Protein AF-A0A0J8G437-F1 (afdb_monomer)

Nearest PDB structures (foldseek):
  3gp6-assembly1_A  TM=4.599E-01  e=2.240E+00  Escherichia coli K-12
  3kh8-assembly1_A  TM=3.013E-01  e=4.699E+00  Phytophthora capsici

Structure (mmCIF, N/CA/C/O backbone):
data_AF-A0A0J8G437-F1
#
_entry.id   AF-A0A0J8G437-F1
#
loop_
_atom_site.group_PDB
_atom_site.id
_atom_site.type_symbol
_atom_site.label_atom_id
_atom_site.label_alt_id
_atom_site.label_comp_id
_atom_site.label_asym_id
_atom_site.label_entity_id
_atom_site.label_seq_id
_atom_site.pdbx_PDB_ins_code
_atom_site.Cartn_x
_atom_site.Cartn_y
_atom_site.Cartn_z
_atom_site.occupancy
_atom_site.B_iso_or_equiv
_atom_site.auth_seq_id
_atom_site.auth_comp_id
_atom_site.auth_asym_id
_atom_site.auth_atom_id
_atom_site.pdbx_PDB_model_num
ATOM 1 N N . MET A 1 1 ? -8.575 -27.244 -0.107 1.00 35.66 1 MET A N 1
ATOM 2 C CA . MET A 1 1 ? -7.266 -27.303 0.578 1.00 35.66 1 MET A CA 1
ATOM 3 C C . MET A 1 1 ? -7.304 -26.256 1.675 1.00 35.66 1 MET A C 1
ATOM 5 O O . MET A 1 1 ? -7.344 -25.072 1.373 1.00 35.66 1 MET A O 1
ATOM 9 N N . SER A 1 2 ? -7.491 -26.716 2.910 1.00 32.97 2 SER A N 1
ATOM 10 C CA . SER A 1 2 ? -7.756 -25.907 4.104 1.00 32.97 2 SER A CA 1
ATOM 11 C C . SER A 1 2 ? -6.432 -25.557 4.773 1.00 32.97 2 SER A C 1
ATOM 13 O O . SER A 1 2 ? -5.662 -26.470 5.061 1.00 32.97 2 SER A O 1
ATOM 15 N N . TRP A 1 3 ? -6.162 -24.276 5.014 1.00 31.34 3 TRP A N 1
ATOM 16 C CA . TRP A 1 3 ? -4.999 -23.848 5.791 1.00 31.34 3 TRP A CA 1
ATOM 17 C C . TRP A 1 3 ? -5.433 -23.582 7.227 1.00 31.34 3 TRP A C 1
ATOM 19 O O . TRP A 1 3 ? -6.273 -22.723 7.485 1.00 31.34 3 TRP A O 1
ATOM 29 N N . ASN A 1 4 ? -4.888 -24.390 8.132 1.00 33.84 4 ASN A N 1
ATOM 30 C CA . ASN A 1 4 ? -5.134 -24.337 9.561 1.00 33.84 4 ASN A CA 1
ATOM 31 C C . ASN A 1 4 ? -4.262 -23.237 10.181 1.00 33.84 4 ASN A C 1
ATOM 33 O O . ASN A 1 4 ? -3.067 -23.151 9.903 1.00 33.84 4 ASN A O 1
ATOM 37 N N . GLN A 1 5 ? -4.878 -22.397 11.002 1.00 44.28 5 GLN A N 1
ATOM 38 C CA . GLN A 1 5 ? -4.245 -21.304 11.727 1.00 44.28 5 GLN A CA 1
ATOM 39 C C . GLN A 1 5 ? -3.918 -21.834 13.121 1.00 44.28 5 GLN A C 1
ATOM 41 O O . GLN A 1 5 ? -4.853 -22.098 13.866 1.00 44.28 5 GLN A O 1
ATOM 46 N N . ASN A 1 6 ? -2.640 -22.086 13.421 1.00 34.34 6 ASN A N 1
ATOM 47 C CA . ASN A 1 6 ? -2.045 -22.165 14.765 1.00 34.34 6 ASN A CA 1
ATOM 48 C C . ASN A 1 6 ? -0.640 -22.754 14.646 1.00 34.34 6 ASN A C 1
ATOM 50 O O . ASN A 1 6 ? -0.531 -23.924 14.314 1.00 34.34 6 ASN A O 1
ATOM 54 N N . ASP A 1 7 ? 0.385 -21.937 14.895 1.00 39.59 7 ASP A N 1
ATOM 55 C CA . ASP A 1 7 ? 1.652 -22.322 15.539 1.00 39.59 7 ASP A CA 1
ATOM 56 C C . ASP A 1 7 ? 2.627 -21.141 15.469 1.00 39.59 7 ASP A C 1
ATOM 58 O O . ASP A 1 7 ? 3.282 -20.977 14.452 1.00 39.59 7 ASP A O 1
ATOM 62 N N . VAL A 1 8 ? 2.718 -20.323 16.529 1.00 40.38 8 VAL A N 1
ATOM 63 C CA . VAL A 1 8 ? 3.994 -19.850 17.114 1.00 40.38 8 VAL A CA 1
ATOM 64 C C . VAL A 1 8 ? 3.702 -19.371 18.543 1.00 40.38 8 VAL A C 1
ATOM 66 O O . VAL A 1 8 ? 3.084 -18.329 18.758 1.00 40.38 8 VAL A O 1
ATOM 69 N N . LYS A 1 9 ? 4.164 -20.133 19.538 1.00 38.28 9 LYS A N 1
ATOM 70 C CA . LYS A 1 9 ? 4.284 -19.687 20.931 1.00 38.28 9 LYS A CA 1
ATOM 71 C C . LYS A 1 9 ? 5.671 -19.071 21.148 1.00 38.28 9 LYS A C 1
ATOM 73 O O . LYS A 1 9 ? 6.662 -19.738 20.894 1.00 38.28 9 LYS A O 1
ATOM 78 N N . GLY A 1 10 ? 5.681 -17.851 21.690 1.00 31.45 10 GLY A N 1
ATOM 79 C CA . GLY A 1 10 ? 6.610 -17.348 22.712 1.00 31.45 10 GLY A CA 1
ATOM 80 C C . GLY A 1 10 ? 8.098 -17.224 22.376 1.00 31.45 10 GLY A C 1
ATOM 81 O O . GLY A 1 10 ? 8.816 -18.215 22.418 1.00 31.45 10 GLY A O 1
ATOM 82 N N . ILE A 1 11 ? 8.585 -15.985 22.245 1.00 41.53 11 ILE A N 1
ATOM 83 C CA . ILE A 1 11 ? 9.981 -15.621 22.541 1.00 41.53 11 ILE A CA 1
ATOM 84 C C . ILE A 1 11 ? 9.985 -14.322 23.364 1.00 41.53 11 ILE A C 1
ATOM 86 O O . ILE A 1 11 ? 9.124 -13.463 23.187 1.00 41.53 11 ILE A O 1
ATOM 90 N N . ARG A 1 12 ? 10.885 -14.298 24.350 1.00 35.19 12 ARG A N 1
ATOM 91 C CA . ARG A 1 12 ? 10.956 -13.430 25.529 1.00 35.19 12 ARG A CA 1
ATOM 92 C C . ARG A 1 12 ? 11.510 -12.030 25.247 1.00 35.19 12 ARG A C 1
ATOM 94 O O . ARG A 1 12 ? 12.181 -11.795 24.253 1.00 35.19 12 ARG A O 1
ATOM 101 N N . ASP A 1 13 ? 11.195 -11.173 26.210 1.00 37.34 13 ASP A N 1
ATOM 102 C CA . ASP A 1 13 ? 11.619 -9.798 26.461 1.00 37.34 13 ASP A CA 1
ATOM 103 C C . ASP A 1 13 ? 13.130 -9.721 26.758 1.00 37.34 13 ASP A C 1
ATOM 105 O O . ASP A 1 13 ? 13.580 -10.309 27.742 1.00 37.34 13 ASP A O 1
ATOM 109 N N . GLU A 1 14 ? 13.894 -9.001 25.934 1.00 36.34 14 GLU A N 1
ATOM 110 C CA . GLU A 1 14 ? 15.259 -8.553 26.238 1.00 36.34 14 GLU A CA 1
ATOM 111 C C . GLU A 1 14 ? 15.423 -7.116 25.719 1.00 36.34 14 GLU A C 1
ATOM 113 O O . GLU A 1 14 ? 15.300 -6.835 24.526 1.00 36.34 14 GLU A O 1
ATOM 118 N N . ARG A 1 15 ? 15.637 -6.194 26.662 1.00 41.56 15 ARG A N 1
ATOM 119 C CA . ARG A 1 15 ? 16.156 -4.848 26.413 1.00 41.56 15 ARG A CA 1
ATOM 120 C C . ARG A 1 15 ? 17.650 -4.977 26.158 1.00 41.56 15 ARG A C 1
ATOM 122 O O . ARG A 1 15 ? 18.284 -5.723 26.891 1.00 41.56 15 ARG A O 1
ATOM 129 N N . ASP A 1 16 ? 18.164 -4.222 25.193 1.00 32.91 16 ASP A N 1
ATOM 130 C CA . ASP A 1 16 ? 19.358 -3.381 25.340 1.00 32.91 16 ASP A CA 1
ATOM 131 C C . ASP A 1 16 ? 19.532 -2.519 24.068 1.00 32.91 16 ASP A C 1
ATOM 133 O O . ASP A 1 16 ? 19.457 -3.008 22.940 1.00 32.91 16 ASP A O 1
ATOM 137 N N . ASP A 1 17 ? 19.677 -1.211 24.292 1.00 40.41 17 ASP A N 1
ATOM 138 C CA . ASP A 1 17 ? 19.982 -0.138 23.331 1.00 40.41 17 ASP A CA 1
ATOM 139 C C . ASP A 1 17 ? 21.385 -0.357 22.694 1.00 40.41 17 ASP A C 1
ATOM 141 O O . ASP A 1 17 ? 22.216 -1.035 23.288 1.00 40.41 17 ASP A O 1
ATOM 145 N N . ASP A 1 18 ? 21.757 0.199 21.527 1.00 39.81 18 ASP A N 1
ATOM 146 C CA . ASP A 1 18 ? 21.981 1.641 21.406 1.00 39.81 18 ASP A CA 1
ATOM 147 C C . ASP A 1 18 ? 22.113 2.251 19.977 1.00 39.81 18 ASP A C 1
ATOM 149 O O . ASP A 1 18 ? 22.450 1.618 18.983 1.00 39.81 18 ASP A O 1
ATOM 153 N N . TYR A 1 19 ? 21.777 3.549 19.914 1.00 30.48 19 TYR A N 1
ATOM 154 C CA . TYR A 1 19 ? 22.063 4.583 18.900 1.00 30.48 19 TYR A CA 1
ATOM 155 C C . TYR A 1 19 ? 22.072 4.229 17.398 1.00 30.48 19 TYR A C 1
ATOM 157 O O . TYR A 1 19 ? 23.088 3.817 16.842 1.00 30.48 19 TYR A O 1
ATOM 165 N N . VAL A 1 20 ? 21.054 4.708 16.666 1.00 38.19 20 VAL A N 1
ATOM 166 C CA . VAL A 1 20 ? 21.235 5.097 15.254 1.00 38.19 20 VAL A CA 1
ATOM 167 C C . VAL A 1 20 ? 20.823 6.552 15.057 1.00 38.19 20 VAL A C 1
ATOM 169 O O . VAL A 1 20 ? 19.678 6.951 15.261 1.00 38.19 20 VAL A O 1
ATOM 172 N N . ARG A 1 21 ? 21.836 7.353 14.717 1.00 36.19 21 ARG A N 1
ATOM 173 C CA . ARG A 1 21 ? 21.778 8.792 14.458 1.00 36.19 21 ARG A CA 1
ATOM 174 C C . ARG A 1 21 ? 20.698 9.107 13.426 1.00 36.19 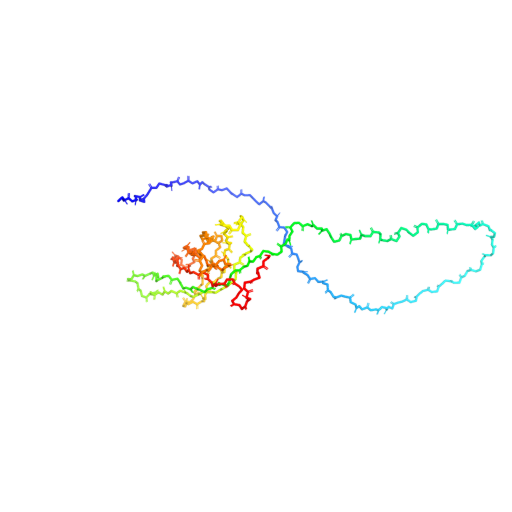21 ARG A C 1
ATOM 176 O O . ARG A 1 21 ? 20.709 8.552 12.336 1.00 36.19 21 ARG A O 1
ATOM 183 N N . GLY A 1 22 ? 19.827 10.054 13.767 1.00 33.69 22 GLY A N 1
ATOM 184 C CA . GLY A 1 22 ? 18.957 10.702 12.796 1.00 33.69 22 GLY A CA 1
ATOM 185 C C . GLY A 1 22 ? 19.795 11.432 11.750 1.00 33.69 22 GLY A C 1
ATOM 186 O O . GLY A 1 22 ? 20.636 12.268 12.100 1.00 33.69 22 GLY A O 1
ATOM 187 N N . ASP A 1 23 ? 19.566 11.105 10.482 1.00 39.94 23 ASP A N 1
ATOM 188 C CA . ASP A 1 23 ? 20.097 11.861 9.358 1.00 39.94 23 ASP A CA 1
ATOM 189 C C . ASP A 1 23 ? 19.480 13.258 9.392 1.00 39.94 23 ASP A C 1
ATOM 191 O O . ASP A 1 23 ? 18.283 13.453 9.182 1.00 39.94 23 ASP A O 1
ATOM 195 N N . ARG A 1 24 ? 20.317 14.229 9.766 1.00 40.69 24 ARG A N 1
ATOM 196 C CA . ARG A 1 24 ? 19.953 15.640 9.818 1.00 40.69 24 ARG A CA 1
ATOM 197 C C . ARG A 1 24 ? 19.672 16.145 8.416 1.00 40.69 24 ARG A C 1
ATOM 199 O O . ARG A 1 24 ? 20.504 16.031 7.521 1.00 40.69 24 ARG A O 1
ATOM 206 N N . ASP A 1 25 ? 18.521 16.782 8.329 1.00 38.47 25 ASP A N 1
ATOM 207 C CA . ASP A 1 25 ? 18.016 17.592 7.240 1.00 38.47 25 ASP A CA 1
ATOM 208 C C . ASP A 1 25 ? 19.088 18.366 6.463 1.00 38.47 25 ASP A C 1
ATOM 210 O O . ASP A 1 25 ? 19.913 19.103 7.020 1.00 38.47 25 ASP A O 1
ATOM 214 N N . ASN A 1 26 ? 18.969 18.232 5.141 1.00 44.84 26 ASN A N 1
ATOM 215 C CA . ASN A 1 26 ? 19.490 19.122 4.114 1.00 44.84 26 ASN A CA 1
ATOM 216 C C . ASN A 1 26 ? 19.422 20.586 4.553 1.00 44.84 26 ASN A C 1
ATOM 218 O O . ASN A 1 26 ? 18.349 21.186 4.634 1.00 44.84 26 ASN A O 1
ATOM 222 N N . ARG A 1 27 ? 20.594 21.186 4.752 1.00 39.44 27 ARG A N 1
ATOM 223 C CA . ARG A 1 27 ? 20.743 22.635 4.848 1.00 39.44 27 ARG A CA 1
ATOM 224 C C . ARG A 1 27 ? 21.849 23.094 3.902 1.00 39.44 27 ARG A C 1
ATOM 226 O O . ARG A 1 27 ? 22.939 23.463 4.324 1.00 39.44 27 ARG A O 1
ATOM 233 N N . CYS A 1 28 ? 21.574 23.031 2.606 1.00 38.91 28 CYS A N 1
ATOM 234 C CA . CYS A 1 28 ? 22.329 23.762 1.597 1.00 38.91 28 CYS A CA 1
ATOM 235 C C . CYS A 1 28 ? 21.531 25.016 1.253 1.00 38.91 28 CYS A C 1
ATOM 237 O O . CYS A 1 28 ? 20.622 24.933 0.450 1.00 38.91 28 CYS A O 1
ATOM 239 N N . ASP A 1 29 ? 21.833 26.111 1.955 1.00 45.78 29 ASP A N 1
ATOM 240 C CA . ASP A 1 29 ? 21.694 27.500 1.493 1.00 45.78 29 ASP A CA 1
ATOM 241 C C . ASP A 1 29 ? 22.290 28.405 2.583 1.00 45.78 29 ASP A C 1
ATOM 243 O O . ASP A 1 29 ? 21.641 28.762 3.569 1.00 45.78 29 ASP A O 1
ATOM 247 N N . ARG A 1 30 ? 23.580 28.732 2.456 1.00 39.44 30 ARG A N 1
ATOM 248 C CA . ARG A 1 30 ? 24.203 29.794 3.255 1.00 39.44 30 ARG A CA 1
ATOM 249 C C . ARG A 1 30 ? 25.147 30.609 2.389 1.00 39.44 30 ARG A C 1
ATOM 251 O O . ARG A 1 30 ? 26.360 30.515 2.530 1.00 39.44 30 ARG A O 1
ATOM 258 N N . ASP A 1 31 ? 24.562 31.458 1.558 1.00 45.31 31 ASP A N 1
ATOM 259 C CA . ASP A 1 31 ? 25.251 32.631 1.039 1.00 45.31 31 ASP A CA 1
ATOM 260 C C . ASP A 1 31 ? 24.914 33.829 1.930 1.00 45.31 31 ASP A C 1
ATOM 262 O O . ASP A 1 31 ? 23.873 34.465 1.786 1.00 45.31 31 ASP A O 1
ATOM 266 N N . VAL A 1 32 ? 25.811 34.148 2.865 1.00 40.94 32 VAL A N 1
ATOM 267 C CA . VAL A 1 32 ? 25.920 35.507 3.411 1.00 40.94 32 VAL A CA 1
ATOM 268 C C . VAL A 1 32 ? 27.386 35.898 3.335 1.00 40.94 32 VAL A C 1
ATOM 270 O O . VAL A 1 32 ? 28.239 35.350 4.033 1.00 40.94 32 VAL A O 1
ATOM 273 N N . ARG A 1 33 ? 27.659 36.808 2.402 1.00 47.12 33 ARG A N 1
ATOM 274 C CA . ARG A 1 33 ? 28.962 37.409 2.142 1.00 47.12 33 ARG A CA 1
ATOM 275 C C . ARG A 1 33 ? 29.348 38.359 3.273 1.00 47.12 33 ARG A C 1
ATOM 277 O O . ARG A 1 33 ? 28.504 39.140 3.690 1.00 47.12 33 ARG A O 1
ATOM 284 N N . GLY A 1 34 ? 30.636 38.304 3.623 1.00 40.00 34 GLY A N 1
ATOM 285 C CA . GLY A 1 34 ? 31.498 39.444 3.949 1.00 40.00 34 GLY A CA 1
ATOM 286 C C . GLY A 1 34 ? 31.204 40.186 5.246 1.00 40.00 34 GLY A C 1
ATOM 287 O O . GLY A 1 34 ? 30.148 40.776 5.377 1.00 40.00 34 GLY A O 1
ATOM 288 N N . ASP A 1 35 ? 32.168 40.156 6.169 1.00 40.78 35 ASP A N 1
ATOM 289 C CA . ASP A 1 35 ? 32.715 41.354 6.826 1.00 40.78 35 ASP A CA 1
ATOM 290 C C . ASP A 1 35 ? 33.788 40.929 7.842 1.00 40.78 35 ASP A C 1
ATOM 292 O O . ASP A 1 35 ? 33.459 40.337 8.874 1.00 40.78 35 ASP A O 1
ATOM 296 N N . ARG A 1 36 ? 35.064 41.235 7.556 1.00 41.53 36 ARG A N 1
ATOM 297 C CA . ARG A 1 36 ? 35.979 41.939 8.479 1.00 41.53 36 ARG A CA 1
ATOM 298 C C . ARG A 1 36 ? 37.405 42.048 7.948 1.00 41.53 36 ARG A C 1
ATOM 300 O O . ARG A 1 36 ? 38.057 41.054 7.637 1.00 41.53 36 ARG A O 1
ATOM 307 N N . ASP A 1 37 ? 37.833 43.301 7.918 1.00 44.12 37 ASP A N 1
ATOM 308 C CA . ASP A 1 37 ? 39.196 43.794 7.799 1.00 44.12 37 ASP A CA 1
ATOM 309 C C . ASP A 1 37 ? 40.039 43.394 9.013 1.00 44.12 37 ASP A C 1
ATOM 311 O O . ASP A 1 37 ? 39.545 43.486 10.131 1.00 44.12 37 ASP A O 1
ATOM 315 N N . ASP A 1 38 ? 41.322 43.092 8.798 1.00 46.31 38 ASP A N 1
ATOM 316 C CA . ASP A 1 38 ? 42.375 43.357 9.781 1.00 46.31 38 ASP A CA 1
ATOM 317 C C . ASP A 1 38 ? 43.681 43.709 9.051 1.00 46.31 38 ASP A C 1
ATOM 319 O O . ASP A 1 38 ? 44.221 42.944 8.249 1.00 46.31 38 ASP A O 1
ATOM 323 N N . ARG A 1 39 ? 44.156 44.930 9.314 1.00 42.25 39 ARG A N 1
ATOM 324 C CA . ARG A 1 39 ? 45.421 45.496 8.837 1.00 42.25 39 ARG A CA 1
ATOM 325 C C . ARG A 1 39 ? 46.576 44.939 9.669 1.00 42.25 39 ARG A C 1
ATOM 327 O O . ARG A 1 39 ? 46.472 44.917 10.891 1.00 42.25 39 ARG A O 1
ATOM 334 N N . TYR A 1 40 ? 47.707 44.651 9.029 1.00 39.34 40 TYR A N 1
ATOM 335 C CA . TYR A 1 40 ? 49.016 44.666 9.684 1.00 39.34 40 TYR A CA 1
ATOM 336 C C . TYR A 1 40 ? 50.024 45.416 8.807 1.00 39.34 40 TYR A C 1
ATOM 338 O O . TYR A 1 40 ? 50.280 45.024 7.670 1.00 39.34 40 TYR A O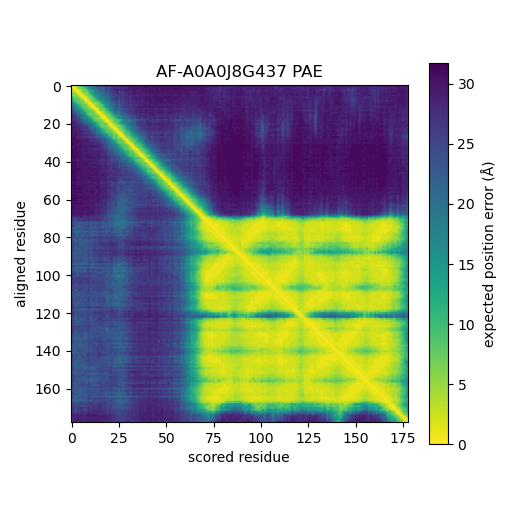 1
ATOM 346 N N . ASP A 1 41 ? 50.566 46.500 9.365 1.00 43.97 41 ASP A N 1
ATOM 347 C CA . ASP A 1 41 ? 51.751 47.215 8.890 1.00 43.97 41 ASP A CA 1
ATOM 348 C C . ASP A 1 41 ? 53.014 46.417 9.252 1.00 43.97 41 ASP A C 1
ATOM 350 O O . ASP A 1 41 ? 53.131 45.909 10.371 1.00 43.97 41 ASP A O 1
ATOM 354 N N . GLY A 1 42 ? 53.985 46.345 8.338 1.00 38.94 42 GLY A N 1
ATOM 355 C CA . GLY A 1 42 ? 55.298 45.767 8.625 1.00 38.94 42 GLY A CA 1
ATOM 356 C C . GLY A 1 42 ? 56.232 45.719 7.416 1.00 38.94 42 GLY A C 1
ATOM 357 O O . GLY A 1 42 ? 56.261 44.728 6.693 1.00 38.94 42 GLY A O 1
ATOM 358 N N . ASP A 1 43 ? 57.030 46.771 7.227 1.00 41.16 43 ASP A N 1
ATOM 359 C CA . ASP A 1 43 ? 58.156 46.797 6.290 1.00 41.16 43 ASP A CA 1
ATOM 360 C C . ASP A 1 43 ? 59.361 46.021 6.849 1.00 41.16 43 ASP A C 1
ATOM 362 O O . ASP A 1 43 ? 59.989 46.464 7.810 1.00 41.16 43 ASP A O 1
ATOM 366 N N . VAL A 1 44 ? 59.762 44.924 6.196 1.00 40.72 44 VAL A N 1
ATOM 367 C CA . VAL A 1 44 ? 61.147 44.417 6.232 1.00 40.72 44 VAL A CA 1
ATOM 368 C C . VAL A 1 44 ? 61.517 43.886 4.846 1.00 40.72 44 VAL A C 1
ATOM 370 O O . VAL A 1 44 ? 60.947 42.917 4.353 1.00 40.72 44 VAL A O 1
ATOM 373 N N . ARG A 1 45 ? 62.502 44.534 4.215 1.00 43.78 45 ARG A N 1
ATOM 374 C CA . ARG A 1 45 ? 63.187 44.040 3.015 1.00 43.78 45 ARG A CA 1
ATOM 375 C C . ARG A 1 45 ? 64.220 42.991 3.432 1.00 43.78 45 ARG A C 1
ATOM 377 O O . ARG A 1 45 ? 65.044 43.277 4.297 1.00 43.78 45 ARG A O 1
ATOM 384 N N . GLY A 1 46 ? 64.200 41.825 2.791 1.00 36.91 46 GLY A N 1
ATOM 385 C CA . GLY A 1 46 ? 65.179 40.760 3.017 1.00 36.91 46 GLY A CA 1
ATOM 386 C C . GLY A 1 46 ? 65.014 39.592 2.045 1.00 36.91 46 GLY A C 1
ATOM 387 O O . GLY A 1 46 ? 64.315 38.639 2.350 1.00 36.91 46 GLY A O 1
ATOM 388 N N . ASP A 1 47 ? 65.621 39.750 0.870 1.00 37.56 47 ASP A N 1
ATOM 389 C CA . ASP A 1 47 ? 66.264 38.765 -0.012 1.00 37.56 47 ASP A CA 1
ATOM 390 C C . ASP A 1 47 ? 65.790 37.294 -0.067 1.00 37.56 47 ASP A C 1
ATOM 392 O O . ASP A 1 47 ? 65.953 36.534 0.880 1.00 37.56 47 ASP A O 1
ATOM 396 N N . ARG A 1 48 ? 65.459 36.890 -1.308 1.00 42.59 48 ARG A N 1
ATOM 397 C CA . ARG A 1 48 ? 65.666 35.561 -1.927 1.00 42.59 48 ARG A CA 1
ATOM 398 C C . ARG A 1 48 ? 64.862 34.382 -1.366 1.00 42.59 48 ARG A C 1
ATOM 400 O O . ARG A 1 48 ? 65.214 33.782 -0.364 1.00 42.59 48 ARG A O 1
ATOM 407 N N . ASP A 1 49 ? 63.854 33.961 -2.123 1.00 38.84 49 ASP A N 1
ATOM 408 C CA . ASP A 1 49 ? 64.029 32.847 -3.065 1.00 38.84 49 ASP A CA 1
ATOM 409 C C . ASP A 1 49 ? 62.755 32.681 -3.905 1.00 38.84 49 ASP A C 1
ATOM 411 O O . ASP A 1 49 ? 61.686 32.294 -3.430 1.00 38.84 49 ASP A O 1
ATOM 415 N N . ASP A 1 50 ? 62.890 32.998 -5.191 1.00 49.34 50 ASP A N 1
ATOM 416 C CA . ASP A 1 50 ? 61.905 32.710 -6.221 1.00 49.34 50 ASP A CA 1
ATOM 417 C C . ASP A 1 50 ? 61.795 31.191 -6.401 1.00 49.34 50 ASP A C 1
ATOM 419 O O . ASP A 1 50 ? 62.685 30.569 -6.992 1.00 49.34 50 ASP A O 1
ATOM 423 N N . ARG A 1 51 ? 60.711 30.602 -5.875 1.00 40.69 51 ARG A N 1
ATOM 424 C CA . ARG A 1 51 ? 59.974 29.454 -6.447 1.00 40.69 51 ARG A CA 1
ATOM 425 C C . ARG A 1 51 ? 58.828 29.010 -5.529 1.00 40.69 51 ARG A C 1
ATOM 427 O O . ARG A 1 51 ? 58.929 28.024 -4.807 1.00 40.69 51 ARG A O 1
ATOM 434 N N . TYR A 1 52 ? 57.687 29.689 -5.627 1.00 36.59 52 TYR A N 1
ATOM 435 C CA 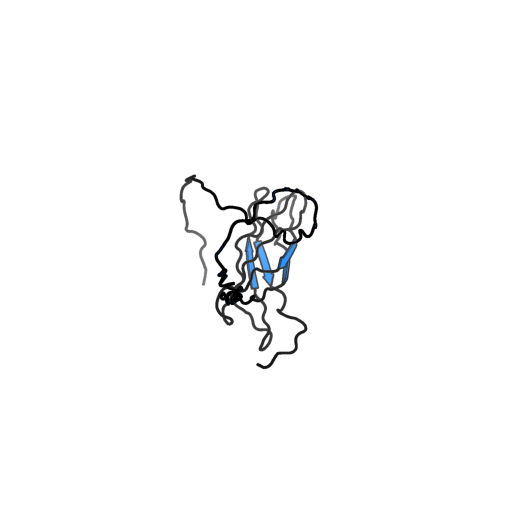. TYR A 1 52 ? 56.406 29.011 -5.422 1.00 36.59 52 TYR A CA 1
ATOM 436 C C . TYR A 1 52 ? 56.006 28.362 -6.753 1.00 36.59 52 TYR A C 1
ATOM 438 O O . TYR A 1 52 ? 55.179 28.898 -7.485 1.00 36.59 52 TYR A O 1
ATOM 446 N N . ASP A 1 53 ? 56.570 27.190 -7.058 1.00 43.78 53 ASP A N 1
ATOM 447 C CA . ASP A 1 53 ? 55.844 26.201 -7.866 1.00 43.78 53 ASP A CA 1
ATOM 448 C C . ASP A 1 53 ? 54.780 25.599 -6.943 1.00 43.78 53 ASP A C 1
ATOM 450 O O . ASP A 1 53 ? 54.897 24.500 -6.399 1.00 43.78 53 ASP A O 1
ATOM 454 N N . GLY A 1 54 ? 53.756 26.406 -6.668 1.00 38.06 54 GLY A N 1
ATOM 455 C CA . GLY A 1 54 ? 52.523 25.906 -6.105 1.00 38.06 54 GLY A CA 1
ATOM 456 C C . GLY A 1 54 ? 51.889 25.041 -7.174 1.00 38.06 54 GLY A C 1
ATOM 457 O O . GLY A 1 54 ? 51.209 25.563 -8.056 1.00 38.06 54 GLY A O 1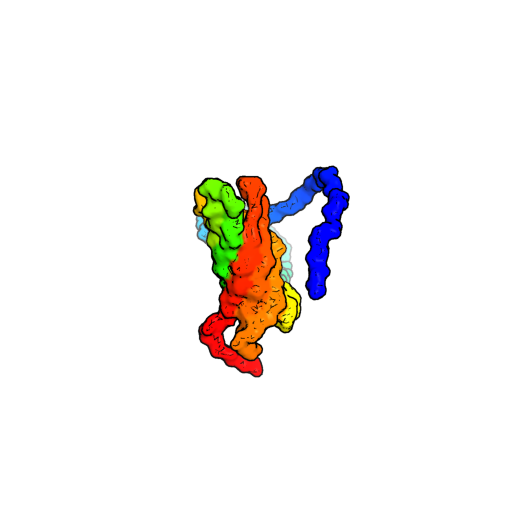
ATOM 458 N N . ASP A 1 55 ? 52.111 23.730 -7.095 1.00 41.00 55 ASP A N 1
ATOM 459 C CA . ASP A 1 55 ? 51.238 22.740 -7.705 1.00 41.00 55 ASP A CA 1
ATOM 460 C C . ASP A 1 55 ? 49.829 23.003 -7.166 1.00 41.00 55 ASP A C 1
ATOM 462 O O . ASP A 1 55 ? 49.387 22.422 -6.169 1.00 41.00 55 ASP A O 1
ATOM 466 N N . VAL A 1 56 ? 49.104 23.905 -7.828 1.00 46.53 56 VAL A N 1
ATOM 467 C CA . VAL A 1 56 ? 47.658 23.966 -7.768 1.00 46.53 56 VAL A CA 1
ATOM 468 C C . VAL A 1 56 ? 47.235 22.621 -8.328 1.00 46.53 56 VAL A C 1
ATOM 470 O O . VAL A 1 56 ? 47.070 22.434 -9.534 1.00 46.53 56 VAL A O 1
ATOM 473 N N . ARG A 1 57 ? 47.093 21.642 -7.431 1.00 48.69 57 ARG A N 1
ATOM 474 C CA . ARG A 1 57 ? 46.276 20.455 -7.639 1.00 48.69 57 ARG A CA 1
ATOM 475 C C . ARG A 1 57 ? 44.848 20.970 -7.744 1.00 48.69 57 ARG A C 1
ATOM 477 O O . ARG A 1 57 ? 44.057 20.830 -6.821 1.00 48.69 57 ARG A O 1
ATOM 484 N N . GLY A 1 58 ? 44.577 21.656 -8.855 1.00 41.31 58 GLY A N 1
ATOM 485 C CA . GLY A 1 58 ? 43.257 22.066 -9.264 1.00 41.31 58 GLY A CA 1
ATOM 486 C C . GLY A 1 58 ? 42.432 20.806 -9.224 1.00 41.31 58 GLY A C 1
ATOM 487 O O . GLY A 1 58 ? 42.845 19.811 -9.826 1.00 41.31 58 GLY A O 1
ATOM 488 N N . ASP A 1 59 ? 41.380 20.874 -8.410 1.00 53.53 59 ASP A N 1
ATOM 489 C CA . ASP A 1 59 ? 40.360 19.868 -8.170 1.00 53.53 59 ASP A CA 1
ATOM 490 C C . ASP A 1 59 ? 40.103 19.069 -9.444 1.00 53.53 59 ASP A C 1
ATOM 492 O O . ASP A 1 59 ? 39.263 19.407 -10.280 1.00 53.53 59 ASP A O 1
ATOM 496 N N . ARG A 1 60 ? 40.900 18.013 -9.613 1.00 48.84 60 ARG A N 1
ATOM 497 C CA . ARG A 1 60 ? 40.764 17.085 -10.714 1.00 48.84 60 ARG A CA 1
ATOM 498 C C . ARG A 1 60 ? 39.636 16.185 -10.294 1.00 48.84 60 ARG A C 1
ATOM 500 O O . ARG A 1 60 ? 39.815 15.252 -9.519 1.00 48.84 60 ARG A O 1
ATOM 507 N N . ASP A 1 61 ? 38.480 16.545 -10.821 1.00 50.19 61 ASP A N 1
ATOM 508 C CA . ASP A 1 61 ? 37.347 15.672 -10.962 1.00 50.19 61 ASP A CA 1
ATOM 509 C C . ASP A 1 61 ? 36.861 15.172 -9.601 1.00 50.19 61 ASP A C 1
ATOM 511 O O . ASP A 1 61 ? 37.093 14.024 -9.210 1.00 50.19 61 ASP A O 1
ATOM 515 N N . LYS A 1 62 ? 36.029 15.991 -8.941 1.00 49.41 62 LYS A N 1
ATOM 516 C CA . LYS A 1 62 ? 34.846 15.426 -8.284 1.00 49.41 62 LYS A CA 1
ATOM 517 C C . LYS A 1 62 ? 34.053 14.711 -9.373 1.00 49.41 62 LYS A C 1
ATOM 519 O O . LYS A 1 62 ? 33.096 15.241 -9.931 1.00 49.41 62 LYS A O 1
ATOM 524 N N . ARG A 1 63 ? 34.512 13.505 -9.715 1.00 46.84 63 ARG A N 1
ATOM 525 C CA . ARG A 1 63 ? 33.702 12.453 -10.295 1.00 46.84 63 ARG A CA 1
ATOM 526 C C . ARG A 1 63 ? 32.519 12.429 -9.353 1.00 46.84 63 ARG A C 1
ATOM 528 O O . ARG A 1 63 ? 32.677 12.089 -8.187 1.00 46.84 63 ARG A O 1
ATOM 535 N N . CYS A 1 64 ? 31.379 12.934 -9.810 1.00 45.84 64 CYS A N 1
ATOM 536 C CA . CYS A 1 64 ? 30.122 12.558 -9.209 1.00 45.84 64 CYS A CA 1
ATOM 537 C C . CYS A 1 64 ? 30.194 11.040 -9.172 1.00 45.84 64 CYS A C 1
ATOM 539 O O . CYS A 1 64 ? 30.245 10.409 -10.233 1.00 45.84 64 CYS A O 1
ATOM 541 N N . ASP A 1 65 ? 30.398 10.494 -7.972 1.00 45.94 65 ASP A N 1
ATOM 542 C CA . ASP A 1 65 ? 30.460 9.066 -7.764 1.00 45.94 65 ASP A CA 1
ATOM 543 C C . ASP A 1 65 ? 29.261 8.517 -8.525 1.00 45.94 65 ASP A C 1
ATOM 545 O O . ASP A 1 65 ? 28.108 8.834 -8.216 1.00 45.94 65 ASP A O 1
ATOM 549 N N . ARG A 1 66 ? 29.530 7.764 -9.599 1.00 51.12 66 ARG A N 1
ATOM 550 C CA . ARG A 1 66 ? 28.546 6.885 -10.231 1.00 51.12 66 ARG A CA 1
ATOM 551 C C . ARG A 1 66 ? 28.299 5.753 -9.236 1.00 51.12 66 ARG A C 1
ATOM 553 O O . ARG A 1 66 ? 28.569 4.594 -9.521 1.00 51.12 66 ARG A O 1
ATOM 560 N N . ASP A 1 67 ? 27.868 6.126 -8.040 1.00 49.56 67 ASP A N 1
ATOM 561 C CA . ASP A 1 67 ? 27.255 5.237 -7.094 1.00 49.56 67 ASP A CA 1
ATOM 562 C C . ASP A 1 67 ? 25.962 4.770 -7.754 1.00 49.56 67 ASP A C 1
ATOM 564 O O . ASP A 1 67 ? 25.270 5.516 -8.455 1.00 49.56 67 ASP A O 1
ATOM 568 N N . ASP A 1 68 ? 25.668 3.502 -7.558 1.00 54.78 68 ASP A N 1
ATOM 569 C CA . ASP A 1 68 ? 24.647 2.696 -8.213 1.00 54.78 68 ASP A CA 1
ATOM 570 C C . ASP A 1 68 ? 23.211 3.111 -7.804 1.00 54.78 68 ASP A C 1
ATOM 572 O O . ASP A 1 68 ? 22.257 2.336 -7.823 1.00 54.78 68 ASP A O 1
ATOM 576 N N . ARG A 1 69 ? 23.024 4.378 -7.421 1.00 60.81 69 ARG A N 1
ATOM 577 C CA . ARG A 1 69 ? 21.773 4.986 -6.965 1.00 60.81 69 ARG A CA 1
ATOM 578 C C . ARG A 1 69 ? 21.027 5.635 -8.119 1.00 60.81 69 ARG A C 1
ATOM 580 O O . ARG A 1 69 ? 20.619 6.794 -8.044 1.00 60.81 69 ARG A O 1
ATOM 587 N N . ARG A 1 70 ? 20.811 4.893 -9.210 1.00 72.31 70 ARG A N 1
ATOM 588 C CA . ARG A 1 70 ? 19.764 5.300 -10.158 1.00 72.31 70 ARG A CA 1
ATOM 589 C C . ARG A 1 70 ? 18.457 5.374 -9.372 1.00 72.31 70 ARG A C 1
ATOM 591 O O . ARG A 1 70 ? 18.063 4.378 -8.765 1.00 72.31 70 ARG A O 1
ATOM 598 N N . GLN A 1 71 ? 17.809 6.539 -9.365 1.00 84.06 71 GLN A N 1
ATOM 599 C CA . GLN A 1 71 ? 16.491 6.696 -8.756 1.00 84.06 71 GLN A CA 1
ATOM 600 C C . GLN A 1 71 ? 15.555 5.639 -9.348 1.00 84.06 71 GLN A C 1
ATOM 602 O O . GLN A 1 71 ? 15.336 5.603 -10.560 1.00 84.06 71 GLN A O 1
ATOM 607 N N . ARG A 1 72 ? 15.056 4.745 -8.494 1.00 90.12 72 ARG A N 1
ATOM 608 C CA . ARG A 1 72 ? 14.087 3.722 -8.886 1.00 90.12 72 ARG A CA 1
ATOM 609 C C . ARG A 1 72 ? 12.680 4.285 -8.766 1.00 90.12 72 ARG A C 1
ATOM 611 O O . ARG A 1 72 ? 12.440 5.179 -7.952 1.00 90.12 72 ARG A O 1
ATOM 618 N N . HIS A 1 73 ? 11.772 3.781 -9.591 1.00 93.00 73 HIS A N 1
ATOM 619 C CA . HIS A 1 73 ? 10.399 4.256 -9.602 1.00 93.00 73 HIS A CA 1
ATOM 620 C C . HIS A 1 73 ? 9.681 3.920 -8.293 1.00 93.00 73 HIS A C 1
ATOM 622 O O . HIS A 1 73 ? 10.114 3.082 -7.492 1.00 93.00 73 HIS A O 1
ATOM 628 N N . VAL A 1 74 ? 8.577 4.623 -8.094 1.00 95.25 74 VAL A N 1
ATOM 629 C CA . VAL A 1 74 ? 7.680 4.530 -6.946 1.00 95.25 74 VAL A CA 1
ATOM 630 C C . VAL A 1 74 ? 6.250 4.522 -7.467 1.00 95.25 74 VAL A C 1
ATOM 632 O O . VAL A 1 74 ? 6.001 4.938 -8.600 1.00 95.25 74 VAL A O 1
ATOM 635 N N . HIS A 1 75 ? 5.309 4.083 -6.639 1.00 96.19 75 HIS A N 1
ATOM 636 C CA . HIS A 1 75 ? 3.893 4.158 -6.962 1.00 96.19 75 HIS A CA 1
ATOM 637 C C . HIS A 1 75 ? 3.129 4.948 -5.910 1.00 96.19 75 HIS A C 1
ATOM 639 O O . HIS A 1 75 ? 3.335 4.775 -4.709 1.00 96.19 75 HIS A O 1
ATOM 645 N N . GLU A 1 76 ? 2.195 5.768 -6.371 1.00 97.12 76 GLU A N 1
ATOM 646 C CA . GLU A 1 76 ? 1.140 6.312 -5.524 1.00 97.12 76 GLU A CA 1
ATOM 647 C C . GLU A 1 76 ? 0.193 5.190 -5.080 1.00 97.12 76 GLU A C 1
ATOM 649 O O . GLU A 1 76 ? -0.028 4.210 -5.798 1.00 97.12 76 GLU A O 1
ATOM 654 N N . PHE A 1 77 ? -0.395 5.329 -3.899 1.00 97.56 77 PHE A N 1
ATOM 655 C CA . PHE A 1 77 ? -1.437 4.435 -3.418 1.00 97.56 77 PHE A CA 1
ATOM 656 C C . PHE A 1 77 ? -2.434 5.185 -2.538 1.00 97.56 77 PHE A C 1
ATOM 658 O O . PHE A 1 77 ? -2.084 6.099 -1.796 1.00 97.56 77 PHE A O 1
ATOM 665 N N . GLN A 1 78 ? -3.684 4.734 -2.576 1.00 97.94 78 GLN A N 1
ATOM 666 C CA . GLN A 1 78 ? -4.736 5.147 -1.657 1.00 97.94 78 GLN A CA 1
ATOM 667 C C . GLN A 1 78 ? -5.475 3.897 -1.192 1.00 97.94 78 GLN A C 1
ATOM 669 O O . GLN A 1 78 ? -5.693 2.968 -1.971 1.00 97.94 78 GLN A O 1
ATOM 674 N N . GLY A 1 79 ? -5.866 3.867 0.076 1.00 96.81 79 GLY A N 1
ATOM 675 C CA . GLY A 1 79 ? -6.545 2.724 0.657 1.00 96.81 79 GLY A CA 1
ATOM 676 C C . GLY A 1 79 ? -7.515 3.107 1.759 1.00 96.81 79 GLY A C 1
ATOM 677 O O . GLY A 1 79 ? -7.607 4.251 2.212 1.00 96.81 79 GLY A O 1
ATOM 678 N N . SER A 1 80 ? -8.270 2.108 2.186 1.00 96.94 80 SER A N 1
ATOM 679 C CA . SER A 1 80 ? -9.062 2.164 3.403 1.00 96.94 80 SER A CA 1
ATOM 680 C C . SER A 1 80 ? -8.931 0.837 4.121 1.00 96.94 80 SER A C 1
ATOM 682 O O . SER A 1 80 ? -8.758 -0.216 3.499 1.00 96.94 80 SER A O 1
ATOM 684 N N . THR A 1 81 ? -8.970 0.892 5.438 1.00 96.88 81 THR A N 1
ATOM 685 C CA . THR A 1 81 ? -8.978 -0.301 6.256 1.00 96.88 81 THR A CA 1
ATOM 686 C C . THR A 1 81 ? -10.361 -0.950 6.237 1.00 96.88 81 THR A C 1
ATOM 688 O O . THR A 1 81 ? -11.369 -0.331 5.877 1.00 96.88 81 THR A O 1
ATOM 691 N N . ARG A 1 82 ? -10.412 -2.240 6.567 1.00 96.12 82 ARG A N 1
ATOM 692 C CA . ARG A 1 82 ? -11.669 -2.938 6.841 1.00 96.12 82 ARG A CA 1
ATOM 693 C C . ARG A 1 82 ? -12.233 -2.475 8.181 1.00 96.12 82 ARG A C 1
ATOM 695 O O . ARG A 1 82 ? -11.491 -1.961 9.016 1.00 96.12 82 ARG A O 1
ATOM 702 N N . LEU A 1 83 ? -13.528 -2.701 8.378 1.00 94.00 83 LEU A N 1
ATOM 703 C CA . LEU A 1 83 ? -14.194 -2.407 9.644 1.00 94.00 83 LEU A CA 1
ATOM 704 C C . LEU A 1 83 ? -13.547 -3.183 10.800 1.00 94.00 83 LEU A C 1
ATOM 706 O O . LEU A 1 83 ? -13.230 -4.367 10.639 1.00 94.00 83 LEU A O 1
ATOM 710 N N . ALA A 1 84 ? -13.366 -2.516 11.936 1.00 89.38 84 ALA A N 1
ATOM 711 C CA . ALA A 1 84 ? -13.033 -3.139 13.215 1.00 89.38 84 ALA A CA 1
ATOM 712 C C . ALA A 1 84 ? -14.232 -3.088 14.172 1.00 89.38 84 ALA A C 1
ATOM 714 O O . ALA A 1 84 ? -15.273 -2.519 13.844 1.00 89.38 84 ALA A O 1
ATOM 715 N N . GLU A 1 85 ? -14.080 -3.760 15.317 1.00 86.38 85 GLU A N 1
ATOM 716 C CA . GLU A 1 85 ? -15.034 -3.731 16.439 1.00 86.38 85 GLU A CA 1
ATOM 717 C C . GLU A 1 85 ? -16.469 -4.129 16.061 1.00 86.38 85 GLU A C 1
ATOM 719 O O . GLU A 1 85 ? -17.455 -3.647 16.613 1.00 86.38 85 GLU A O 1
ATOM 724 N N . LEU A 1 86 ? -16.600 -5.046 15.095 1.00 87.31 86 LEU A N 1
ATOM 725 C CA . LEU A 1 86 ? -17.893 -5.555 14.642 1.00 87.31 86 LEU A CA 1
ATOM 726 C C . LEU A 1 86 ? -18.694 -6.138 15.815 1.00 87.31 86 LEU A C 1
ATOM 728 O O . LEU A 1 86 ? -18.275 -7.118 16.426 1.00 87.31 86 LEU A O 1
ATOM 732 N N . GLY A 1 87 ? -19.876 -5.570 16.064 1.00 86.75 87 GLY A N 1
ATOM 733 C CA . GLY A 1 87 ? -20.750 -5.958 17.176 1.00 86.75 87 GLY A CA 1
ATOM 734 C C . GLY A 1 87 ? -20.669 -5.034 18.394 1.00 86.75 87 GLY A C 1
ATOM 735 O O . GLY A 1 87 ? -21.494 -5.175 19.292 1.00 86.75 87 GLY A O 1
ATOM 736 N N . GLU A 1 88 ? -19.747 -4.070 18.391 1.00 86.25 88 GLU A N 1
ATOM 737 C CA . GLU A 1 88 ? -19.612 -3.037 19.420 1.00 86.25 88 GLU A CA 1
ATOM 738 C C . GLU A 1 88 ? -20.266 -1.712 18.992 1.00 86.25 88 GLU A C 1
ATOM 740 O O . GLU A 1 88 ? -20.838 -1.583 17.905 1.00 86.25 88 GLU A O 1
ATOM 745 N N . ARG A 1 89 ? -20.219 -0.705 19.875 1.00 82.62 89 ARG A N 1
ATOM 746 C CA . ARG A 1 89 ? -20.797 0.627 19.615 1.00 82.62 89 ARG A CA 1
ATOM 747 C C . ARG A 1 89 ? -19.955 1.502 18.686 1.00 82.62 89 ARG A C 1
ATOM 749 O O . ARG A 1 89 ? -20.509 2.453 18.143 1.00 82.62 89 ARG A O 1
ATOM 756 N N . ASP A 1 90 ? -18.677 1.184 18.504 1.00 85.94 90 ASP A N 1
ATOM 757 C CA . ASP A 1 90 ? -17.718 2.010 17.766 1.00 85.94 90 ASP A CA 1
ATOM 758 C C . ASP A 1 90 ? -17.173 1.299 16.515 1.00 85.94 90 ASP A C 1
ATOM 760 O O . ASP A 1 90 ? -15.981 1.217 16.258 1.00 85.94 90 ASP A O 1
ATOM 764 N N . VAL A 1 91 ? -18.064 0.739 15.692 1.00 91.31 91 VAL A N 1
ATOM 765 C CA . VAL A 1 91 ? -17.669 0.123 14.416 1.00 91.31 91 VAL A CA 1
ATOM 766 C C . VAL A 1 91 ? -17.159 1.191 13.450 1.00 91.31 91 VAL A C 1
ATOM 768 O O . VAL A 1 91 ? -17.935 2.021 12.970 1.00 91.31 91 VAL A O 1
ATOM 771 N N . HIS A 1 92 ? -15.884 1.115 13.075 1.00 92.62 92 HIS A N 1
ATOM 772 C CA . HIS A 1 92 ? -15.278 2.102 12.184 1.00 92.62 92 HIS A CA 1
ATOM 773 C C . HIS A 1 92 ? -14.191 1.534 11.267 1.00 92.62 92 HIS A C 1
ATOM 775 O O . HIS A 1 92 ? -13.780 0.373 11.358 1.00 92.62 92 HIS A O 1
ATOM 781 N N . ASN A 1 93 ? -13.733 2.375 10.341 1.00 94.19 93 ASN A N 1
ATOM 782 C CA . ASN A 1 93 ? -12.542 2.160 9.537 1.00 94.19 93 ASN A CA 1
ATOM 783 C C . ASN A 1 93 ? -11.752 3.462 9.376 1.00 94.19 93 ASN A C 1
ATOM 785 O O . ASN A 1 93 ? -12.216 4.539 9.731 1.00 94.19 93 ASN A O 1
ATOM 789 N N . HIS A 1 94 ? -10.575 3.343 8.772 1.00 94.75 94 HIS A N 1
ATOM 790 C CA . HIS A 1 94 ? -9.703 4.466 8.478 1.00 94.75 94 HIS A CA 1
ATOM 791 C C . HIS A 1 94 ? -9.339 4.522 6.999 1.00 94.75 94 HIS A C 1
ATOM 793 O O . HIS A 1 94 ? -9.338 3.509 6.292 1.00 94.75 94 HIS A O 1
ATOM 799 N N . ARG A 1 95 ? -8.962 5.704 6.524 1.00 95.94 95 ARG A N 1
ATOM 800 C CA . ARG A 1 95 ? -8.442 5.944 5.174 1.00 95.94 95 ARG A CA 1
ATOM 801 C C . ARG A 1 95 ? -6.967 6.297 5.242 1.00 95.94 95 ARG A C 1
ATOM 803 O O . ARG A 1 95 ? -6.471 6.784 6.248 1.00 95.94 95 ARG A O 1
ATOM 810 N N . PHE A 1 96 ? -6.245 6.055 4.157 1.00 97.06 96 PHE A N 1
ATOM 811 C CA . PHE A 1 96 ? -4.841 6.441 4.053 1.00 97.06 96 PHE A CA 1
ATOM 812 C C . PHE A 1 96 ? -4.428 6.634 2.597 1.00 97.06 96 PHE A C 1
ATOM 814 O O . PHE A 1 96 ? -5.057 6.118 1.671 1.00 97.06 96 PHE A O 1
ATOM 821 N N . THR A 1 97 ? -3.351 7.385 2.401 1.00 97.56 97 THR A N 1
ATOM 822 C CA . THR A 1 97 ? -2.741 7.650 1.096 1.00 97.56 97 THR A CA 1
ATOM 823 C C . THR A 1 97 ? -1.228 7.791 1.254 1.00 97.56 97 THR A C 1
ATOM 825 O O . THR A 1 97 ? -0.733 7.985 2.369 1.00 97.56 97 THR A O 1
ATOM 828 N N . GLY A 1 98 ? -0.482 7.647 0.165 1.00 96.81 98 GLY A N 1
ATOM 829 C CA . GLY A 1 98 ? 0.963 7.817 0.176 1.00 96.81 98 GLY A CA 1
ATOM 830 C C . GLY A 1 98 ? 1.633 7.444 -1.139 1.00 96.81 98 GLY A C 1
ATOM 831 O O . GLY A 1 98 ? 0.987 7.132 -2.138 1.00 96.81 98 GLY A O 1
ATOM 832 N N . VAL A 1 99 ? 2.962 7.479 -1.108 1.00 96.94 99 VAL A N 1
ATOM 833 C CA . VAL A 1 99 ? 3.836 7.030 -2.193 1.00 96.94 99 VAL A CA 1
ATOM 834 C C . VAL A 1 99 ? 4.748 5.951 -1.631 1.00 96.94 99 VAL A C 1
ATOM 836 O O . VAL A 1 99 ? 5.230 6.056 -0.504 1.00 96.94 99 VAL A O 1
ATOM 839 N N . SER A 1 100 ? 4.933 4.873 -2.381 1.00 97.50 100 SER A N 1
ATOM 840 C CA . SER A 1 100 ? 5.759 3.754 -1.953 1.00 97.50 100 SER A CA 1
ATOM 841 C C . SER A 1 100 ? 7.236 4.145 -1.876 1.00 97.50 100 SER A C 1
ATOM 843 O O . SER A 1 100 ? 7.688 5.079 -2.537 1.00 97.50 100 SER A O 1
ATOM 845 N N . GLY A 1 101 ? 8.029 3.354 -1.159 1.00 96.69 101 GLY A N 1
ATOM 846 C CA . GLY A 1 101 ? 9.480 3.399 -1.281 1.00 96.69 101 GLY A CA 1
ATOM 847 C C . GLY A 1 101 ? 9.960 3.001 -2.690 1.00 96.69 101 GLY A C 1
ATOM 848 O O . GLY A 1 101 ? 9.174 2.472 -3.493 1.00 96.69 101 GLY A O 1
ATOM 849 N N . PRO A 1 102 ? 11.250 3.226 -2.999 1.00 95.94 102 PRO A N 1
ATOM 850 C CA . PRO A 1 102 ? 11.852 2.829 -4.272 1.00 95.94 102 PRO A CA 1
ATOM 851 C C . PRO A 1 102 ? 11.747 1.316 -4.514 1.00 95.94 102 PRO A C 1
ATOM 853 O O . PRO A 1 102 ? 11.767 0.535 -3.564 1.00 95.94 102 PRO A O 1
ATOM 856 N N . ALA A 1 103 ? 11.672 0.893 -5.778 1.00 95.50 103 ALA A N 1
ATOM 857 C CA . ALA A 1 103 ? 11.595 -0.526 -6.141 1.00 95.50 103 ALA A CA 1
ATOM 858 C C . ALA A 1 103 ? 12.776 -1.365 -5.603 1.00 95.50 103 ALA A C 1
ATOM 860 O O . ALA A 1 103 ? 13.945 -1.090 -5.889 1.00 95.50 103 ALA A O 1
ATOM 861 N N . ILE A 1 104 ? 12.477 -2.461 -4.909 1.00 96.56 104 ILE A N 1
ATOM 862 C CA . ILE A 1 104 ? 13.449 -3.391 -4.318 1.00 96.56 104 ILE A CA 1
ATOM 863 C C . ILE A 1 104 ? 13.458 -4.683 -5.139 1.00 96.56 104 ILE A C 1
ATOM 865 O O . ILE A 1 104 ? 12.432 -5.344 -5.281 1.00 96.56 104 ILE A O 1
ATOM 869 N N . GLY A 1 105 ? 14.622 -5.059 -5.674 1.00 94.31 105 GLY A N 1
ATOM 870 C CA . GLY A 1 105 ? 14.789 -6.255 -6.509 1.00 94.31 105 GLY A CA 1
ATOM 871 C C . GLY A 1 105 ? 14.782 -5.984 -8.025 1.00 94.31 105 GLY A C 1
ATOM 872 O O . GLY A 1 105 ? 14.940 -4.835 -8.447 1.00 94.31 105 GLY A O 1
ATOM 873 N N . PRO A 1 106 ? 14.688 -7.037 -8.859 1.00 91.00 106 PRO A N 1
ATOM 874 C CA . PRO A 1 106 ? 14.743 -6.936 -10.320 1.00 91.00 106 PRO A CA 1
ATOM 875 C C . PRO A 1 106 ? 13.383 -6.575 -10.943 1.00 91.00 106 PRO A C 1
ATOM 877 O O . PRO A 1 106 ? 12.342 -6.924 -10.398 1.00 91.00 106 PRO A O 1
ATOM 880 N N . LEU A 1 107 ? 13.377 -5.957 -12.131 1.00 83.88 107 LEU A N 1
ATOM 881 C CA . LEU A 1 107 ? 12.178 -5.391 -12.779 1.00 83.88 107 LEU A CA 1
ATOM 882 C C . LEU A 1 107 ? 10.957 -6.329 -12.826 1.00 83.88 107 LEU A C 1
ATOM 884 O O . LEU A 1 107 ? 9.852 -5.898 -12.529 1.00 83.88 107 LEU A O 1
ATOM 888 N N . SER A 1 108 ? 11.120 -7.611 -13.148 1.00 87.06 108 SER A N 1
ATOM 889 C CA . SER A 1 108 ? 9.988 -8.543 -13.286 1.00 87.06 108 SER A CA 1
ATOM 890 C C . SER A 1 108 ? 9.401 -9.042 -11.961 1.00 87.06 108 SER A C 1
ATOM 892 O O . SER A 1 108 ? 8.347 -9.674 -11.964 1.00 87.06 108 SER A O 1
ATOM 894 N N . ARG A 1 109 ? 10.085 -8.812 -10.833 1.00 93.56 109 ARG A N 1
ATOM 895 C CA . ARG A 1 109 ? 9.727 -9.357 -9.511 1.00 93.56 109 ARG A CA 1
ATOM 896 C C . ARG A 1 109 ? 9.979 -8.372 -8.367 1.00 93.56 109 ARG A C 1
ATOM 898 O O . ARG A 1 109 ? 10.102 -8.799 -7.221 1.00 93.56 109 ARG A O 1
ATOM 905 N N . HIS A 1 110 ? 10.114 -7.085 -8.673 1.00 95.81 110 HIS A N 1
ATOM 906 C CA . HIS A 1 110 ? 10.400 -6.084 -7.658 1.00 95.81 110 HIS A CA 1
ATOM 907 C C . HIS A 1 110 ? 9.178 -5.854 -6.772 1.00 95.81 110 HIS A C 1
ATOM 909 O O . HIS A 1 110 ? 8.037 -6.083 -7.173 1.00 95.81 110 HIS A O 1
ATOM 915 N N . VAL A 1 111 ? 9.441 -5.386 -5.564 1.00 97.69 111 VAL A N 1
ATOM 916 C CA . VAL A 1 111 ? 8.424 -5.003 -4.586 1.00 97.69 111 VAL A CA 1
ATOM 917 C C . VAL A 1 111 ? 8.720 -3.597 -4.091 1.00 97.69 111 VAL A C 1
ATOM 919 O O . VAL A 1 111 ? 9.826 -3.088 -4.274 1.00 97.69 111 VAL A O 1
ATOM 922 N N . HIS A 1 112 ? 7.754 -2.976 -3.431 1.00 97.69 112 HIS A N 1
ATOM 923 C CA . HIS A 1 112 ? 7.947 -1.695 -2.767 1.00 97.69 112 HIS A CA 1
ATOM 924 C C . HIS A 1 112 ? 7.600 -1.814 -1.288 1.00 97.69 1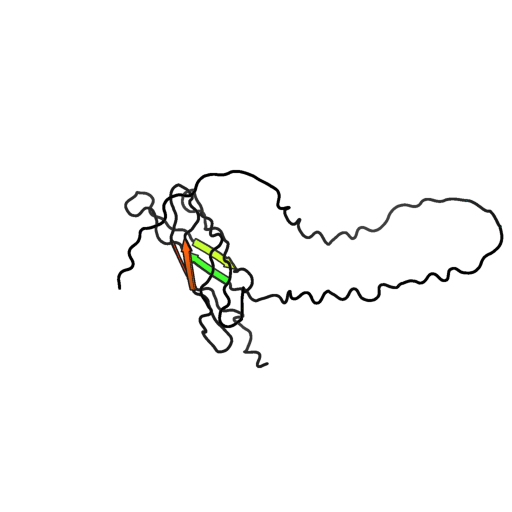12 HIS A C 1
ATOM 926 O O . HIS A 1 112 ? 6.676 -2.537 -0.919 1.00 97.69 112 HIS A O 1
ATOM 932 N N . ARG A 1 113 ? 8.327 -1.083 -0.442 1.00 97.94 113 ARG A N 1
ATOM 933 C CA . ARG A 1 113 ? 7.960 -0.891 0.964 1.00 97.94 113 ARG A CA 1
ATOM 934 C C . ARG A 1 113 ? 6.928 0.229 1.058 1.00 97.94 113 ARG A C 1
ATOM 936 O O . ARG A 1 113 ? 7.066 1.250 0.388 1.00 97.94 113 ARG A O 1
ATOM 943 N N . ILE A 1 114 ? 5.908 0.044 1.877 1.00 97.44 114 ILE A N 1
ATOM 944 C CA . ILE A 1 114 ? 4.864 1.022 2.157 1.00 97.44 114 ILE A CA 1
ATOM 945 C C . ILE A 1 114 ? 4.920 1.373 3.632 1.00 97.44 114 ILE A C 1
ATOM 947 O O . ILE A 1 114 ? 4.821 0.501 4.496 1.00 97.44 114 ILE A O 1
ATOM 951 N N . GLU A 1 115 ? 5.024 2.672 3.889 1.00 97.25 115 GLU A N 1
ATOM 952 C CA . GLU A 1 115 ? 4.919 3.249 5.218 1.00 97.25 115 GLU A CA 1
ATOM 953 C C . GLU A 1 115 ? 4.033 4.484 5.158 1.00 97.25 115 GLU A C 1
ATOM 955 O O . GLU A 1 115 ? 4.241 5.371 4.333 1.00 97.25 115 GLU A O 1
ATOM 960 N N . THR A 1 116 ? 3.006 4.528 6.000 1.00 96.81 116 THR A N 1
ATOM 961 C CA . THR A 1 116 ? 2.108 5.681 6.096 1.00 96.81 116 THR A CA 1
ATOM 962 C C . THR A 1 116 ? 1.350 5.656 7.423 1.00 96.81 116 THR A C 1
ATOM 964 O O . THR A 1 116 ? 1.502 4.745 8.243 1.00 96.81 116 THR A O 1
ATOM 967 N N . ARG A 1 117 ? 0.523 6.670 7.652 1.00 96.94 117 ARG A N 1
ATOM 968 C CA . ARG A 1 117 ? -0.453 6.703 8.738 1.00 96.94 117 ARG A CA 1
ATOM 969 C C . ARG A 1 117 ? -1.850 6.743 8.157 1.00 96.94 117 ARG A C 1
ATOM 971 O O . ARG A 1 117 ? -2.061 7.229 7.046 1.00 96.94 117 ARG A O 1
ATOM 978 N N . THR A 1 118 ? -2.787 6.213 8.917 1.00 96.44 118 THR A N 1
ATOM 979 C CA . THR A 1 118 ? -4.193 6.393 8.612 1.00 96.44 118 THR A CA 1
ATOM 980 C C . THR A 1 118 ? -4.666 7.766 9.069 1.00 96.44 118 THR A C 1
ATOM 982 O O . THR A 1 118 ? -3.988 8.438 9.847 1.00 96.44 118 THR A O 1
ATOM 985 N N . ASP A 1 119 ? -5.816 8.193 8.563 1.00 93.25 119 ASP A N 1
ATOM 986 C CA . ASP A 1 119 ? -6.539 9.323 9.123 1.00 93.25 119 ASP A CA 1
ATOM 987 C C . ASP A 1 119 ? -6.949 9.052 10.576 1.00 93.25 119 ASP A C 1
ATOM 989 O O . ASP A 1 119 ? -6.911 7.917 11.073 1.00 93.25 119 ASP A O 1
ATOM 993 N N . THR A 1 120 ? -7.316 10.135 11.255 1.00 87.44 120 THR A N 1
ATOM 994 C CA . THR A 1 120 ? -7.902 10.070 12.587 1.00 87.44 120 THR A CA 1
ATOM 995 C C . THR A 1 120 ? -9.410 9.921 12.446 1.00 87.44 120 THR A C 1
ATOM 997 O O . THR A 1 120 ? -10.065 10.808 11.897 1.00 87.44 120 THR A O 1
ATOM 1000 N N . PHE A 1 121 ? -9.958 8.830 12.968 1.00 75.88 121 PHE A N 1
ATOM 1001 C CA . PHE A 1 121 ? -11.396 8.637 13.133 1.00 75.88 121 PHE A CA 1
ATOM 1002 C C . PHE A 1 121 ? -11.659 8.398 14.615 1.00 75.88 121 PHE A C 1
ATOM 1004 O O . PHE A 1 121 ? -10.927 7.620 15.209 1.00 75.88 121 PHE A O 1
ATOM 1011 N N . VAL A 1 122 ? -12.632 9.122 15.186 1.00 64.69 122 VAL A N 1
ATOM 1012 C CA . VAL A 1 122 ? -13.093 9.013 16.588 1.00 64.69 122 VAL A CA 1
ATOM 1013 C C . VAL A 1 122 ? -11.956 8.627 17.548 1.00 64.69 122 VAL A C 1
ATOM 1015 O O . VAL A 1 122 ? -11.942 7.574 18.155 1.00 64.69 122 VAL A O 1
ATOM 1018 N N . GLU A 1 123 ? -10.993 9.545 17.671 1.00 70.69 123 GLU A N 1
ATOM 1019 C CA . GLU A 1 123 ? -9.942 9.563 18.705 1.00 70.69 123 GLU A CA 1
ATOM 1020 C C . GLU A 1 123 ? -8.641 8.775 18.450 1.00 70.69 123 GLU A C 1
ATOM 1022 O O . GLU A 1 123 ? -7.645 9.081 19.115 1.00 70.69 123 GLU A O 1
ATOM 1027 N N . HIS A 1 124 ? -8.530 7.920 17.421 1.00 89.44 124 HIS A N 1
ATOM 1028 C CA . HIS A 1 124 ? -7.231 7.309 17.074 1.00 89.44 124 HIS A CA 1
ATOM 1029 C C . HIS A 1 124 ? -6.909 7.227 15.578 1.00 89.44 124 HIS A C 1
ATOM 1031 O O . HIS A 1 124 ? -7.701 7.512 14.685 1.00 89.44 124 HIS A O 1
ATOM 1037 N N . GLN A 1 125 ? -5.643 6.897 15.327 1.00 93.38 125 GLN A N 1
ATOM 1038 C CA . GLN A 1 125 ? -5.054 6.625 14.018 1.00 93.38 125 GLN A CA 1
ATOM 1039 C C . GLN A 1 125 ? -4.176 5.382 14.147 1.00 93.38 125 GLN A C 1
ATOM 1041 O O . GLN A 1 125 ? -3.588 5.144 15.205 1.00 93.38 125 GLN A O 1
ATOM 1046 N N . HIS A 1 126 ? -3.967 4.643 13.068 1.00 94.56 126 HIS A N 1
ATOM 1047 C CA . HIS A 1 126 ? -2.966 3.588 13.044 1.00 94.56 126 HIS A CA 1
ATOM 1048 C C . HIS A 1 126 ? -1.787 3.946 12.146 1.00 94.56 126 HIS A C 1
ATOM 1050 O O . HIS A 1 126 ? -1.862 4.796 11.258 1.00 94.56 126 HIS A O 1
ATOM 1056 N N . LYS A 1 127 ? -0.668 3.256 12.363 1.00 96.38 127 LYS A N 1
ATOM 1057 C CA . LYS A 1 127 ? 0.470 3.283 11.449 1.00 96.38 127 LYS A CA 1
ATOM 1058 C C . LYS A 1 127 ? 0.428 2.044 10.561 1.00 96.38 127 LYS A C 1
ATOM 1060 O O . LYS A 1 127 ? -0.011 0.971 10.976 1.00 96.38 127 LYS A O 1
ATOM 1065 N N . ILE A 1 128 ? 0.916 2.199 9.343 1.00 96.81 128 ILE A N 1
ATOM 1066 C CA . ILE A 1 128 ? 1.262 1.116 8.433 1.00 96.81 128 ILE A CA 1
ATOM 1067 C C . ILE A 1 128 ? 2.775 1.200 8.296 1.00 96.81 128 ILE A C 1
ATOM 1069 O O . ILE A 1 128 ? 3.286 2.212 7.826 1.00 96.81 128 ILE A O 1
ATOM 1073 N N . ILE A 1 129 ? 3.478 0.181 8.776 1.00 95.19 129 ILE A N 1
ATOM 1074 C CA . ILE A 1 129 ? 4.943 0.118 8.797 1.00 95.19 129 ILE A CA 1
ATOM 1075 C C . ILE A 1 129 ? 5.374 -1.241 8.257 1.00 95.19 129 ILE A C 1
ATOM 1077 O O . ILE A 1 129 ? 4.671 -2.228 8.477 1.00 95.19 129 ILE A O 1
ATOM 1081 N N . ASP A 1 130 ? 6.498 -1.281 7.543 1.00 93.88 130 ASP A N 1
ATOM 1082 C CA . ASP A 1 130 ? 7.092 -2.522 7.020 1.00 93.88 130 ASP A CA 1
ATOM 1083 C C . ASP A 1 130 ? 6.152 -3.417 6.186 1.00 93.88 130 ASP A C 1
ATOM 1085 O O . ASP A 1 130 ? 6.313 -4.637 6.130 1.00 93.88 130 ASP A O 1
ATOM 1089 N N . VAL A 1 131 ? 5.179 -2.824 5.485 1.00 97.19 131 VAL A N 1
ATOM 1090 C CA . VAL A 1 131 ? 4.314 -3.564 4.555 1.00 97.19 131 VAL A CA 1
ATOM 1091 C C . VAL A 1 131 ? 4.942 -3.561 3.168 1.00 97.19 131 VAL A C 1
ATOM 1093 O O . VAL A 1 131 ? 5.277 -2.507 2.637 1.00 97.19 131 VAL A O 1
ATOM 1096 N N . PHE A 1 132 ? 5.076 -4.735 2.557 1.00 98.00 132 PHE A N 1
ATOM 1097 C CA . PHE A 1 132 ? 5.612 -4.873 1.205 1.00 98.00 132 PHE A CA 1
ATOM 1098 C C . PHE A 1 132 ? 4.508 -5.166 0.198 1.00 98.00 132 PHE A C 1
ATOM 1100 O O . PHE A 1 132 ? 3.553 -5.893 0.478 1.00 98.00 132 PHE A O 1
ATOM 1107 N N . THR A 1 133 ? 4.655 -4.607 -0.997 1.00 98.38 133 THR A N 1
ATOM 1108 C CA . THR A 1 133 ? 3.783 -4.944 -2.115 1.00 98.38 133 THR A CA 1
ATOM 1109 C C . THR A 1 133 ? 4.052 -6.361 -2.634 1.00 98.38 133 THR A C 1
ATOM 1111 O O . THR A 1 133 ? 5.123 -6.933 -2.430 1.00 98.38 133 THR A O 1
ATOM 1114 N N . GLY A 1 134 ? 3.075 -6.937 -3.336 1.00 98.00 134 GLY A N 1
ATOM 1115 C CA . GLY A 1 134 ? 3.279 -8.130 -4.155 1.00 98.00 134 GLY A CA 1
ATOM 1116 C C . GLY A 1 134 ? 4.115 -7.840 -5.411 1.00 98.00 134 GLY A C 1
ATOM 1117 O O . GLY A 1 134 ? 4.465 -6.686 -5.664 1.00 98.00 134 GLY A O 1
ATOM 1118 N N . PRO A 1 135 ? 4.430 -8.860 -6.230 1.00 97.00 135 PRO A N 1
ATOM 1119 C CA . PRO A 1 135 ? 5.149 -8.663 -7.488 1.00 97.00 135 PRO A CA 1
ATOM 1120 C C . PRO A 1 135 ? 4.342 -7.817 -8.496 1.00 97.00 135 PRO A C 1
ATOM 1122 O O . PRO A 1 135 ? 3.126 -7.666 -8.337 1.00 97.00 135 PRO A O 1
ATOM 1125 N N . PRO A 1 136 ? 4.993 -7.293 -9.552 1.00 96.19 136 PRO A N 1
ATOM 1126 C CA . PRO A 1 136 ? 4.339 -6.487 -10.579 1.00 96.19 136 PRO A CA 1
ATOM 1127 C C . PRO A 1 136 ? 3.200 -7.239 -11.271 1.00 96.19 136 PRO A C 1
ATOM 1129 O O . PRO A 1 136 ? 3.387 -8.358 -11.755 1.00 96.19 136 PRO A O 1
ATOM 1132 N N . ILE A 1 137 ? 2.040 -6.591 -11.386 1.00 96.31 137 ILE A N 1
ATOM 1133 C CA . ILE A 1 137 ? 0.944 -7.019 -12.256 1.00 96.31 137 ILE A CA 1
ATOM 1134 C C . ILE A 1 137 ? 0.900 -6.083 -13.457 1.00 96.31 137 ILE A C 1
ATOM 1136 O O . ILE A 1 137 ? 0.493 -4.924 -13.358 1.00 96.31 137 ILE A O 1
ATOM 1140 N N . TRP A 1 138 ? 1.356 -6.595 -14.596 1.00 92.75 138 TRP A N 1
ATOM 1141 C CA . TRP A 1 138 ? 1.479 -5.839 -15.835 1.00 92.75 138 TRP A CA 1
ATOM 1142 C C . TRP A 1 138 ? 0.107 -5.506 -16.424 1.00 92.75 138 TRP A C 1
ATOM 1144 O O . TRP A 1 138 ? -0.693 -6.395 -16.706 1.00 92.75 138 TRP A O 1
ATOM 1154 N N . VAL A 1 139 ? -0.139 -4.214 -16.642 1.00 92.19 139 VAL A N 1
ATOM 1155 C CA . VAL A 1 139 ? -1.338 -3.691 -17.323 1.00 92.19 139 VAL A CA 1
ATOM 1156 C C . VAL A 1 139 ? -1.032 -3.264 -18.763 1.00 92.19 139 VAL A C 1
ATOM 1158 O O . VAL A 1 139 ? -1.934 -2.988 -19.548 1.00 92.19 139 VAL A O 1
ATOM 1161 N N . SER A 1 140 ? 0.254 -3.205 -19.124 1.00 88.25 140 SER A N 1
ATOM 1162 C CA . SER A 1 140 ? 0.758 -3.043 -20.491 1.00 88.25 140 SER A CA 1
ATOM 1163 C C . SER A 1 140 ? 2.197 -3.578 -20.586 1.00 88.25 140 SER A C 1
ATOM 1165 O O . SER A 1 140 ? 2.698 -4.168 -19.633 1.00 88.25 140 SER A O 1
ATOM 1167 N N . ARG A 1 141 ? 2.887 -3.363 -21.716 1.00 83.81 141 ARG A N 1
ATOM 1168 C CA . ARG A 1 141 ? 4.287 -3.797 -21.909 1.00 83.81 141 ARG A CA 1
ATOM 1169 C C . ARG A 1 141 ? 5.288 -3.126 -20.962 1.00 83.81 141 ARG A C 1
ATOM 1171 O O . ARG A 1 141 ? 6.368 -3.663 -20.754 1.00 83.81 141 ARG A O 1
ATOM 1178 N N . THR A 1 142 ? 4.944 -1.951 -20.451 1.00 83.50 142 THR A N 1
ATOM 1179 C CA . THR A 1 142 ? 5.851 -1.051 -19.720 1.00 83.50 142 THR A CA 1
ATOM 1180 C C . THR A 1 142 ? 5.281 -0.592 -18.382 1.00 83.50 142 THR A C 1
ATOM 1182 O O . THR A 1 142 ? 6.024 -0.068 -17.565 1.00 83.50 142 THR A O 1
ATOM 1185 N N . ARG A 1 143 ? 3.972 -0.771 -18.156 1.00 88.88 143 ARG A N 1
ATOM 1186 C CA . ARG A 1 143 ? 3.267 -0.301 -16.957 1.00 88.88 143 ARG A CA 1
ATOM 1187 C C . ARG A 1 143 ? 2.703 -1.463 -16.168 1.00 88.88 143 ARG A C 1
ATOM 1189 O O . ARG A 1 143 ? 2.092 -2.374 -16.738 1.00 88.88 143 ARG A O 1
ATOM 1196 N N . HIS A 1 144 ? 2.815 -1.360 -14.857 1.00 94.44 144 HIS A N 1
ATOM 1197 C CA . HIS A 1 144 ? 2.281 -2.311 -13.898 1.00 94.44 144 HIS A CA 1
ATOM 1198 C C . HIS A 1 144 ? 1.725 -1.590 -12.672 1.00 94.44 144 HIS A C 1
ATOM 1200 O O . HIS A 1 144 ? 1.923 -0.392 -12.465 1.00 94.44 144 HIS A O 1
ATOM 1206 N N . VAL A 1 145 ? 1.002 -2.359 -11.873 1.00 96.94 145 VAL A N 1
ATOM 1207 C CA . VAL A 1 145 ? 0.574 -2.006 -10.520 1.00 96.94 145 VAL A CA 1
ATOM 1208 C C . VAL A 1 145 ? 1.027 -3.107 -9.571 1.00 96.94 145 VAL A C 1
ATOM 1210 O O . VAL A 1 145 ? 1.431 -4.186 -10.009 1.00 96.94 145 VAL A O 1
ATOM 1213 N N . HIS A 1 146 ? 0.915 -2.871 -8.271 1.00 97.81 146 HIS A N 1
ATOM 1214 C CA . HIS A 1 146 ? 1.110 -3.906 -7.268 1.00 97.81 146 HIS A CA 1
ATOM 1215 C C . HIS A 1 146 ? -0.124 -4.050 -6.387 1.00 97.81 146 HIS A C 1
ATOM 1217 O O . HIS A 1 146 ? -0.753 -3.059 -6.026 1.00 97.81 146 HIS A O 1
ATOM 1223 N N . PHE A 1 147 ? -0.432 -5.282 -5.987 1.00 97.88 147 PHE A N 1
ATOM 1224 C CA . PHE A 1 147 ? -1.400 -5.543 -4.924 1.00 97.88 147 PHE A CA 1
ATOM 1225 C C . PHE A 1 147 ? -0.721 -5.575 -3.566 1.00 97.88 147 PHE A C 1
ATOM 1227 O O . PHE A 1 147 ? 0.426 -6.001 -3.439 1.00 97.88 147 PHE A O 1
ATOM 1234 N N . VAL A 1 148 ? -1.456 -5.153 -2.544 1.00 98.25 148 VAL A N 1
ATOM 1235 C CA . VAL A 1 148 ? -0.974 -5.099 -1.168 1.00 98.25 148 VAL A CA 1
ATOM 1236 C C . VAL A 1 148 ? -2.056 -5.633 -0.250 1.00 98.25 148 VAL A C 1
ATOM 1238 O O . VAL A 1 148 ? -3.214 -5.223 -0.330 1.00 98.25 148 VAL A O 1
ATOM 1241 N N . TYR A 1 149 ? -1.654 -6.531 0.639 1.00 97.75 149 TYR A N 1
ATOM 1242 C CA . TYR A 1 149 ? -2.424 -6.949 1.799 1.00 97.75 149 TYR A CA 1
ATOM 1243 C C . TYR A 1 149 ? -1.603 -6.599 3.035 1.00 97.75 149 TYR A C 1
ATOM 1245 O O . TYR A 1 149 ? -0.404 -6.876 3.073 1.00 97.75 149 TYR A O 1
ATOM 1253 N N . GLY A 1 150 ? -2.232 -6.003 4.040 1.00 96.81 150 GLY A N 1
ATOM 1254 C CA . GLY A 1 150 ? -1.529 -5.621 5.254 1.00 96.81 150 GLY A CA 1
ATOM 1255 C C . GLY A 1 150 ? -2.442 -5.496 6.459 1.00 96.81 150 GLY A C 1
ATOM 1256 O O . GLY A 1 150 ? -3.669 -5.602 6.371 1.00 96.81 150 GLY A O 1
ATOM 1257 N N . VAL A 1 151 ? -1.800 -5.283 7.602 1.00 96.94 151 VAL A N 1
ATOM 1258 C CA . VAL A 1 151 ? -2.446 -5.041 8.889 1.00 96.94 151 VAL A CA 1
ATOM 1259 C C . VAL A 1 151 ? -1.799 -3.814 9.504 1.00 96.94 151 VAL A C 1
ATOM 1261 O O . VAL A 1 151 ? -0.589 -3.621 9.391 1.00 96.94 151 VAL A O 1
ATOM 1264 N N . THR A 1 152 ? -2.598 -2.969 10.135 1.00 97.31 152 THR A N 1
ATOM 1265 C CA . THR A 1 152 ? -2.091 -1.792 10.827 1.00 97.31 152 THR A CA 1
ATOM 1266 C C . THR A 1 152 ? -1.383 -2.154 12.144 1.00 97.31 152 THR A C 1
ATOM 1268 O O . THR A 1 152 ? -1.497 -3.266 12.682 1.00 97.31 152 THR A O 1
ATOM 1271 N N . THR A 1 153 ? -0.622 -1.208 12.698 1.00 96.62 153 THR A N 1
ATOM 1272 C CA . THR A 1 153 ? -0.122 -1.309 14.076 1.00 96.62 153 THR A CA 1
ATOM 1273 C C . THR A 1 153 ? -1.281 -1.356 15.068 1.00 96.62 153 THR A C 1
ATOM 1275 O O . THR A 1 153 ? -2.349 -0.816 14.795 1.00 96.62 153 THR A O 1
ATOM 1278 N N . CYS A 1 154 ? -1.063 -1.952 16.243 1.00 94.44 154 CYS A N 1
ATOM 1279 C CA . CYS A 1 154 ? -2.042 -1.873 17.326 1.00 94.44 154 CYS A CA 1
ATOM 1280 C C . CYS A 1 154 ? -2.127 -0.429 17.832 1.00 94.44 154 CYS A C 1
ATOM 1282 O O . CYS A 1 154 ? -1.089 0.160 18.143 1.00 94.44 154 CYS A O 1
ATOM 1284 N N . ASN A 1 155 ? -3.330 0.129 17.882 1.00 91.06 155 ASN A N 1
ATOM 1285 C CA . ASN A 1 155 ? -3.637 1.356 18.605 1.00 91.06 155 ASN A CA 1
ATOM 1286 C C . ASN A 1 155 ? -5.062 1.231 19.146 1.00 91.06 155 ASN A C 1
ATOM 1288 O O . ASN A 1 155 ? -5.864 0.529 18.541 1.00 91.06 155 ASN A O 1
ATOM 1292 N N . ASP A 1 156 ? -5.323 1.834 20.300 1.00 86.94 156 ASP A N 1
ATOM 1293 C CA . ASP A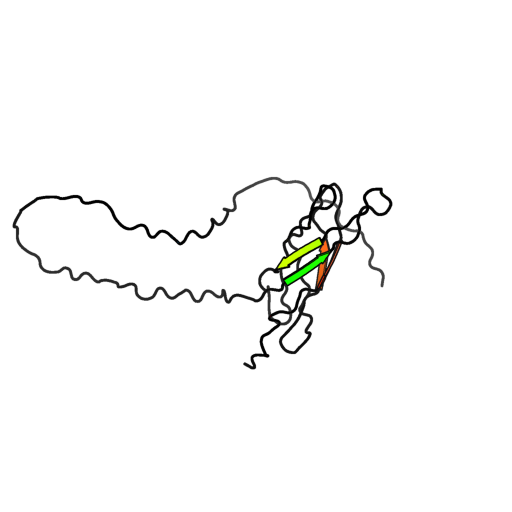 1 156 ? -6.601 1.717 21.010 1.00 86.94 156 ASP A CA 1
ATOM 1294 C C . ASP A 1 156 ? -7.119 0.268 21.156 1.00 86.94 156 ASP A C 1
ATOM 1296 O O . ASP A 1 156 ? -8.271 -0.074 20.926 1.00 86.94 156 ASP A O 1
ATOM 1300 N N . GLY A 1 157 ? -6.205 -0.656 21.468 1.00 89.19 157 GLY A N 1
ATOM 1301 C CA . GLY A 1 157 ? -6.545 -2.060 21.713 1.00 89.19 157 GLY A CA 1
ATOM 1302 C C . GLY A 1 157 ? -6.872 -2.905 20.475 1.00 89.19 157 GLY A C 1
ATOM 1303 O O . GLY A 1 157 ? -6.955 -4.127 20.613 1.00 89.19 157 GLY A O 1
ATOM 1304 N N . HIS A 1 158 ? -6.974 -2.330 19.271 1.00 93.06 158 HIS A N 1
ATOM 1305 C CA . HIS A 1 158 ? -7.292 -3.086 18.056 1.00 93.06 158 HIS A CA 1
ATOM 1306 C C . HIS A 1 158 ? -6.375 -2.768 16.859 1.00 93.06 158 HIS A C 1
ATOM 1308 O O . HIS A 1 158 ? -5.405 -2.007 16.918 1.00 93.06 158 HIS A O 1
ATOM 1314 N N . ARG A 1 159 ? -6.619 -3.480 15.755 1.00 94.81 159 ARG A N 1
ATOM 1315 C CA . ARG A 1 159 ? -5.900 -3.385 14.478 1.00 94.81 159 ARG A CA 1
ATOM 1316 C C . ARG A 1 159 ? -6.907 -3.494 13.351 1.00 94.81 159 ARG A C 1
ATOM 1318 O O . ARG A 1 159 ? -7.909 -4.192 13.490 1.00 94.81 159 ARG A O 1
ATOM 1325 N N . HIS A 1 160 ? -6.564 -2.950 12.192 1.00 95.25 160 HIS A N 1
ATOM 1326 C CA . HIS A 1 160 ? -7.340 -3.185 10.986 1.00 95.25 160 HIS A CA 1
ATOM 1327 C C . HIS A 1 160 ? -6.538 -3.930 9.929 1.00 95.25 160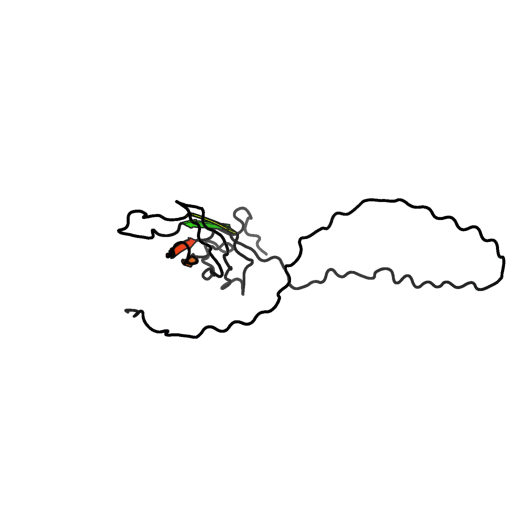 HIS A C 1
ATOM 1329 O O . HIS A 1 160 ? -5.352 -3.681 9.717 1.00 95.25 160 HIS A O 1
ATOM 1335 N N . THR A 1 161 ? -7.224 -4.808 9.206 1.00 97.06 161 THR A N 1
ATOM 1336 C CA . THR A 1 161 ? -6.721 -5.363 7.944 1.00 97.06 161 THR A CA 1
ATOM 1337 C C . THR A 1 161 ? -7.047 -4.407 6.801 1.00 97.06 161 THR A C 1
ATOM 1339 O O . THR A 1 161 ? -8.019 -3.653 6.869 1.00 97.06 161 THR A O 1
ATOM 1342 N N . PHE A 1 162 ? -6.267 -4.435 5.727 1.00 97.56 162 PHE A N 1
ATOM 1343 C CA . PHE A 1 162 ? -6.554 -3.666 4.519 1.00 97.56 162 PHE A CA 1
ATOM 1344 C C . PHE A 1 162 ? -6.060 -4.386 3.265 1.00 97.56 162 PHE A C 1
ATOM 1346 O O . PHE A 1 162 ? -5.169 -5.237 3.314 1.00 97.56 162 PHE A O 1
ATOM 1353 N N . VAL A 1 163 ? -6.659 -4.021 2.132 1.00 97.62 163 VAL A N 1
ATOM 1354 C CA . VAL A 1 163 ? -6.246 -4.449 0.794 1.00 97.62 163 VAL A CA 1
ATOM 1355 C C . VAL A 1 163 ? -6.272 -3.235 -0.116 1.00 97.62 163 VAL A C 1
ATOM 1357 O O . VAL A 1 163 ? -7.225 -2.460 -0.067 1.00 97.62 163 VAL A O 1
ATOM 1360 N N . LEU A 1 164 ? -5.247 -3.074 -0.948 1.00 97.12 164 LEU A N 1
ATOM 1361 C CA . LEU A 1 164 ? -5.220 -2.042 -1.982 1.00 97.12 164 LEU A CA 1
ATOM 1362 C C . LEU A 1 164 ? -4.446 -2.507 -3.213 1.00 97.12 164 LEU A C 1
ATOM 1364 O O . LEU A 1 164 ? -3.714 -3.499 -3.174 1.00 97.12 164 LEU A O 1
ATOM 1368 N N . ALA A 1 165 ? -4.593 -1.742 -4.288 1.00 97.69 165 ALA A N 1
ATOM 1369 C CA . ALA A 1 165 ? -3.684 -1.759 -5.420 1.00 97.69 165 ALA A CA 1
ATOM 1370 C C . ALA A 1 165 ? -3.012 -0.387 -5.534 1.00 97.69 165 ALA A C 1
ATOM 1372 O O . ALA A 1 165 ? -3.634 0.640 -5.256 1.00 97.69 165 ALA A O 1
ATOM 1373 N N . THR A 1 166 ? -1.744 -0.369 -5.927 1.00 97.62 166 THR A N 1
ATOM 1374 C CA . THR A 1 166 ? -1.056 0.880 -6.252 1.00 97.62 166 THR A CA 1
ATOM 1375 C C . THR A 1 166 ? -1.598 1.467 -7.556 1.00 97.62 166 THR A C 1
ATOM 1377 O O . THR A 1 166 ? -2.186 0.763 -8.380 1.00 97.62 166 THR A O 1
ATOM 1380 N N . LEU A 1 167 ? -1.373 2.759 -7.774 1.00 96.06 167 LEU A N 1
ATOM 1381 C CA . LEU A 1 167 ? -1.629 3.405 -9.057 1.00 96.06 167 LEU A CA 1
ATOM 1382 C C . LEU A 1 167 ? -0.523 3.067 -10.064 1.00 96.06 167 LEU A C 1
ATOM 1384 O O . LEU A 1 167 ? 0.554 2.589 -9.696 1.00 96.06 167 LEU A O 1
ATOM 1388 N N . ILE A 1 168 ? -0.808 3.279 -11.349 1.00 89.88 168 ILE A N 1
ATOM 1389 C CA . ILE A 1 168 ? 0.143 3.001 -12.430 1.00 89.88 168 ILE A CA 1
ATOM 1390 C C . ILE A 1 168 ? 1.373 3.902 -12.322 1.00 89.88 168 ILE A C 1
ATOM 1392 O O . ILE A 1 168 ? 1.266 5.094 -12.035 1.00 89.88 168 ILE A O 1
ATOM 1396 N N . GLU A 1 169 ? 2.542 3.334 -12.596 1.00 80.00 169 GLU A N 1
ATOM 1397 C CA . GLU A 1 169 ? 3.749 4.129 -12.797 1.00 80.00 169 GLU A CA 1
ATOM 1398 C C . GLU A 1 169 ? 3.590 5.006 -14.048 1.00 80.00 169 GLU A C 1
ATOM 1400 O O . GLU A 1 169 ? 3.100 4.535 -15.078 1.00 80.00 169 GLU A O 1
ATOM 1405 N N . ASN A 1 170 ? 4.041 6.263 -13.963 1.00 76.12 170 ASN A N 1
ATOM 1406 C CA . ASN A 1 170 ? 4.226 7.164 -15.102 1.00 76.12 170 ASN A CA 1
ATOM 1407 C C . ASN A 1 170 ? 3.013 7.208 -16.063 1.00 76.12 170 ASN A C 1
ATOM 1409 O O . ASN A 1 170 ? 3.079 6.717 -17.195 1.00 76.12 170 ASN A O 1
ATOM 1413 N N . PRO A 1 171 ? 1.887 7.808 -15.637 1.00 67.19 171 PRO A N 1
ATOM 1414 C CA . PRO A 1 171 ? 0.612 7.698 -16.347 1.00 67.19 171 PRO A CA 1
ATOM 1415 C C . PRO A 1 171 ? 0.596 8.353 -17.737 1.00 67.19 171 PRO A C 1
ATOM 1417 O O . PRO A 1 171 ? -0.282 8.041 -18.542 1.00 67.19 171 PRO A O 1
ATOM 1420 N N . ILE A 1 172 ? 1.541 9.255 -18.027 1.00 67.81 172 ILE A N 1
ATOM 1421 C CA . ILE A 1 172 ? 1.519 10.119 -19.218 1.00 67.81 172 ILE A CA 1
ATOM 1422 C C . ILE A 1 172 ? 2.628 9.835 -20.232 1.00 67.81 172 ILE A C 1
ATOM 1424 O O . ILE A 1 172 ? 2.510 10.264 -21.383 1.00 67.81 172 ILE A O 1
ATOM 1428 N N . ALA A 1 173 ? 3.714 9.154 -19.852 1.00 65.69 173 ALA A N 1
ATOM 1429 C CA . ALA A 1 173 ? 4.771 8.889 -20.816 1.00 65.69 173 ALA A CA 1
ATOM 1430 C C . ALA A 1 173 ? 4.292 7.868 -21.847 1.00 65.69 173 ALA A C 1
ATOM 1432 O O . ALA A 1 173 ? 3.826 6.779 -21.516 1.00 65.69 173 ALA A O 1
ATOM 1433 N N . ARG A 1 174 ? 4.450 8.217 -23.125 1.00 58.38 174 ARG A N 1
ATOM 1434 C CA . ARG A 1 174 ? 4.389 7.232 -24.205 1.00 58.38 174 ARG A CA 1
ATOM 1435 C C . ARG A 1 174 ? 5.552 6.270 -24.015 1.00 58.38 174 ARG A C 1
ATOM 1437 O O . ARG A 1 174 ? 6.654 6.737 -23.722 1.00 58.38 174 ARG A O 1
ATOM 1444 N N . ASP A 1 175 ? 5.284 4.974 -24.175 1.00 57.78 175 ASP A N 1
ATOM 1445 C CA . ASP A 1 175 ? 6.276 3.901 -24.130 1.00 57.78 175 ASP A CA 1
ATOM 1446 C C . ASP A 1 175 ? 7.558 4.372 -24.815 1.00 57.78 175 ASP A C 1
ATOM 1448 O O . ASP A 1 175 ? 7.601 4.521 -26.038 1.00 57.78 175 ASP A O 1
ATOM 1452 N N . LYS A 1 176 ? 8.596 4.681 -24.031 1.00 45.81 176 LYS A N 1
ATOM 1453 C CA . LYS A 1 176 ? 9.910 4.918 -24.611 1.00 45.81 176 LYS A CA 1
ATOM 1454 C C . LYS A 1 176 ? 10.373 3.549 -25.077 1.00 45.81 176 LYS A C 1
ATOM 1456 O O . LYS A 1 176 ? 10.835 2.745 -24.274 1.00 45.81 176 LYS A O 1
ATOM 1461 N N . HIS A 1 177 ? 10.160 3.259 -26.356 1.00 40.19 177 HIS A N 1
ATOM 1462 C CA . HIS A 1 177 ? 10.916 2.220 -27.030 1.00 40.19 177 HIS A CA 1
ATOM 1463 C C . HIS A 1 177 ? 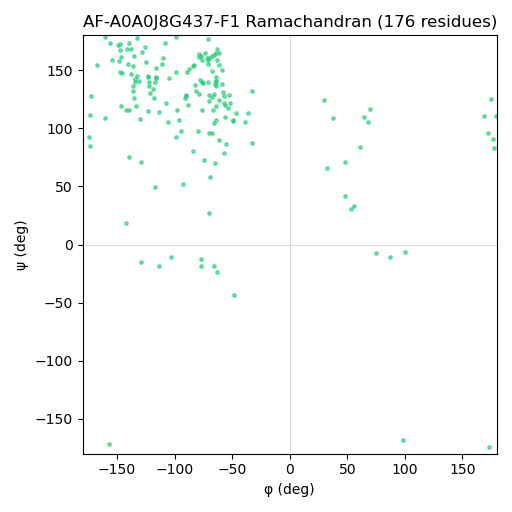12.389 2.600 -26.86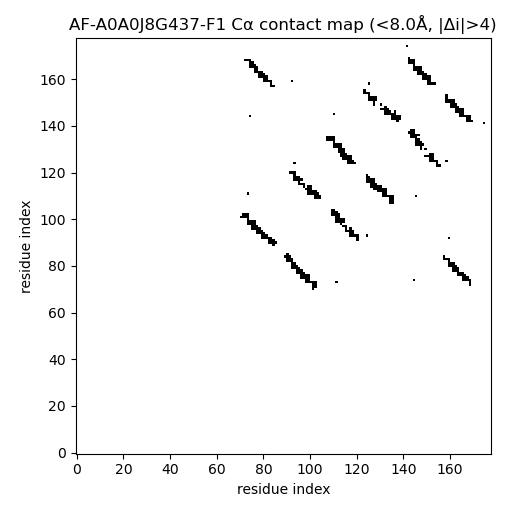5 1.00 40.19 177 HIS A C 1
ATOM 1465 O O . HIS A 1 177 ? 12.816 3.648 -27.355 1.00 40.19 177 HIS A O 1
ATOM 1471 N N . CYS A 1 178 ? 13.096 1.824 -26.044 1.00 37.06 178 CYS A N 1
ATOM 1472 C CA . CYS A 1 178 ? 14.550 1.807 -26.036 1.00 37.06 178 CYS A CA 1
ATOM 1473 C C . CYS A 1 178 ? 15.055 1.300 -27.385 1.00 37.06 178 CYS A C 1
ATOM 1475 O O . CYS A 1 178 ? 14.404 0.383 -27.938 1.00 37.06 178 CYS A O 1
#

Secondary structure (DSSP, 8-state):
-------------------------------------------------------------------S-PPPP--EEEEEBPP-STTSS-----EEEEEPPPPBS-TTT-B-EEEEEPPPBTTB--EEEEEE--S-EESSSS-EE-EEEEEPPPBTTB--EEEEEBPPSSTT------

Mean predicted aligned error: 17.73 Å

pLDDT: mean 71.26, std 25.7, range [30.48, 98.38]

InterPro domains:
  IPR024307 Spore germination protein GerY [PF12788] (71-168)

Solvent-accessible surface area (backbone atoms only — not comparable to full-atom values): 11879 Å² total; per-residue (Å²): 140,85,86,84,90,83,89,84,83,87,85,83,93,78,90,82,86,84,87,80,82,78,84,76,76,92,82,90,82,82,91,78,81,86,90,82,89,82,88,81,91,82,94,76,92,80,82,87,77,97,72,87,81,70,78,74,77,63,84,76,66,84,63,74,72,84,60,93,71,70,85,53,63,53,33,45,37,60,44,46,40,42,76,33,57,83,92,56,94,72,60,44,59,39,41,36,58,50,58,37,40,54,55,45,76,54,88,85,61,22,27,29,45,38,63,45,53,39,43,77,48,98,94,45,54,37,43,36,66,91,36,55,38,41,51,58,46,70,82,53,99,86,35,35,29,30,46,35,68,48,62,39,42,79,42,94,92,42,60,34,47,35,61,39,54,38,43,63,45,71,88,78,68,71,83,77,80,125

Organism: NCBI:txid1121307

Radius of gyration: 28.94 Å; Cα contacts (8 Å, |Δi|>4): 241; chains: 1; bounding box: 87×74×54 Å

Sequence (178 aa):
MSWNQNDVKGIRDERDDDYVRGDRDNRCDRDVRGDRDDRYDGDVRGDRDDRYDGDVRGDRDKRCDRDDRRQRHVHEFQGSTRLAELGERDVHNHRFTGVSGPAIGPLSRHVHRIETRTDTFVEHQHKIIDVFTGPPIWVSRTRHVHFVYGVTTCNDGHRHTFVLATLIENPIARDKHC

Foldseek 3Di:
DDDDDDDDDDDDDDDDDDDDDDDDDDDPDDDDDDDDDDDDDDDDDDDDDDDPPPPPPPPDDPPVPVPVCPQAFKFKWKWKFDWPPPPDPDTDIWIWIDIWAGWDDDQQWTKTFDWTKTDDDPHDIWIDGRWIWGGWDDPDPPKTKTKTWDKTDDDPNDITTIIIITDITPPPDDPPPD